Protein 4Q8R (pdb70)

Secondary structure (DSSP, 8-state):
-EEEEE-TTTHHHHHHHHHHHHHH-TT--EEEEE--HHHHHHHHHHTS-SEEEESSPPPHHHHHTTEEEEEEEEEEEEEEEETT-S--EE-HHHHHHHHTTS--BGGGGTS-SSB-EEEEEPTT-HHHHHHHHHHT--GGGS-TT-EEESSHHHHHHHHHT-TTEEEEEEGGG--TTEEEPEETTB---HHHHHTT-S--EEEEEEEEETTT--HHHHHHHHHHHSHHHHHHHHHTT-B--

Organism: Clostridium perfringens (strain ATCC 13124 / DSM 756 / JCM 1290 / NCIMB 6125 / NCTC 8237 / Type A) (NCBI:txid195103)

Solvent-accessible surface area: 10748 Å² total; per-residue (Å²): 92,0,37,3,4,0,1,15,2,0,0,34,0,1,84,30,0,10,125,22,6,86,106,112,100,84,142,15,50,30,102,47,86,66,66,2,1,34,45,0,0,98,29,2,40,116,43,95,6,20,0,0,0,0,1,7,87,20,106,58,135,18,86,159,36,41,1,99,59,27,76,0,0,77,0,0,0,0,0,0,1,41,88,127,12,66,10,118,66,2,64,34,99,55,0,72,24,0,0,40,27,143,23,81,37,2,122,90,22,71,10,86,112,13,90,18,38,10,0,1,4,32,126,29,4,2,2,27,55,10,0,19,136,65,9,28,7,133,53,160,76,22,18,146,116,16,86,97,8,99,8,0,41,83,0,33,63,67,0,73,67,51,127,38,0,0,0,1,2,0,7,15,34,40,67,124,49,5,25,36,2,79,2,71,46,28,96,24,45,45,128,28,10,125,85,162,44,3,110,0,24,5,22,0,9,0,0,20,40,101,140,60,25,64,156,28,0,99,35,0,3,65,16,0,76,40,126,68,0,15,51,22,0,43,164,43,89,5,12,90,119

B-factor: mean 34.16, std 12.5, range [16.78, 96.8]

Foldseek 3Di:
DAEEEAALQCVVLLVVLQVVVCVVPVPDHYHYYYQHQQVRLVCQLVVVGQKYKHFADDDPVSVVSQKDKDFLFKWFKFKWAAPPWPAFEEELQRVLCPQLVVDFACVVVVTDGGGAAAEAEDPRHNLRVLSCVQSPHDPVRGDPNHHYAYHQVRLVVVRLVDNRYIYMGIPLPDDPSIHGHHYVNHDRAQVCVVVCVRPRMHTIIIMHHPVRQDPVNVVSSVSCLDPVVQVSCVVSRTGGD

CATH classification: 3.40.190.10 (+1 more: 3.40.190.10)

InterPro domains:
  IPR011862 Phosphate binding protein [TIGR02136] (4-271)
  IPR024370 PBP domain [PF12849] (28-262)
  IPR050811 Phosphate-binding ABC transporter substrate-binding [PTHR30570] (6-273)

Nearest PDB structures (foldseek):
  4gd5-assembly1_A  TM=9.988E-01  e=4.137E-52  Clostridium perfringens ATCC 13124
  1twy-assembly11_F  TM=8.238E-01  e=5.929E-31  Vibrio cholerae O1 biovar El Tor str. N16961
  4ecf-assembly1_A  TM=9.099E-01  e=3.430E-25  Levilactobacillus brevis ATCC 367
  4exl-assembly3_C  TM=8.142E-01  e=5.346E-26  Streptococcus pneumoniae str. Canada MDR_19A
  4n13-assembly1_A  TM=6.588E-01  e=2.179E-26  Borreliella burgdorferi B31

Sequence (241 aa):
SVSISGSTSVGPVMEAEAEAFKTKKPDVSSIEINQIGSSAGIKNAMEGVSEIGMASRDLKGEEKQAGLKEEVEIAYDGIALLITHKNNPVKDLTLVVQIKDIYTGKKITNWKELGGNDAPIVVVSSREDDGSGTRDAFQEEIIVGFKKAEELTVNSQISDGSGNIKSSLLVQGNENAIGYISFSYVDDSVSAVKVDGVEATPENVLNKSYKVSRPFLAVYKEENLTESGKKSFIIDFILSEEEGQDIVAKEHLIKV

Structure (mmCIF, N/CA/C/O backbone):
data_4Q8R
#
_entry.id   4Q8R
#
_cell.length_a   70.780
_cell.length_b   105.730
_cell.length_c   146.450
_cell.angle_alpha   90.00
_cell.angle_beta   90.00
_cell.angle_gamma   90.00
#
_symmetry.space_group_name_H-M   'F 2 2 2'
#
loop_
_entity.id
_entity.type
_entity.pdbx_description
1 polymer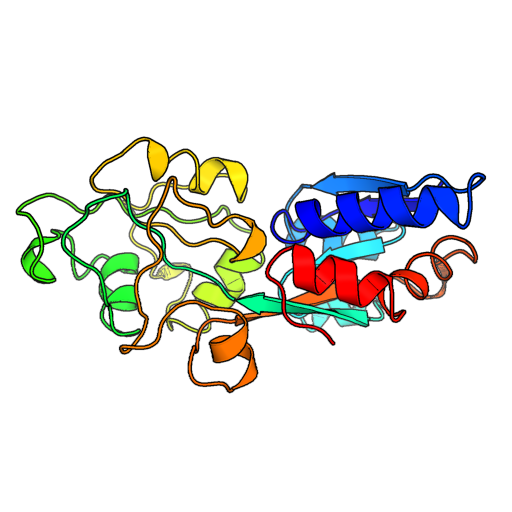 'Phosphate ABC transporter, phosphate-binding protein'
2 non-polymer 'PHOSPHATE ION'
3 non-polymer 'ZINC ION'
4 water water
#
loop_
_atom_site.group_PDB
_atom_site.id
_atom_site.type_symbol
_atom_site.label_atom_id
_atom_site.label_alt_id
_atom_site.label_comp_id
_atom_site.label_asym_id
_atom_site.label_entity_id
_atom_site.label_seq_id
_atom_site.pdbx_PDB_ins_code
_atom_site.Cartn_x
_atom_site.Cartn_y
_atom_site.Cartn_z
_atom_site.occupancy
_atom_site.B_iso_or_equiv
_atom_site.auth_seq_id
_atom_site.auth_comp_id
_atom_site.auth_asym_id
_atom_site.auth_atom_id
_atom_site.pdbx_PDB_model_num
ATOM 1 N N . SER A 1 5 ? 59.104 3.721 15.645 1.00 58.05 5 SER A N 1
ATOM 2 C CA . SER A 1 5 ? 60.205 2.943 15.123 1.00 42.49 5 SER A CA 1
ATOM 3 C C . SER A 1 5 ? 59.920 1.490 14.838 1.00 33.79 5 SER A C 1
ATOM 4 O O . SER A 1 5 ? 60.549 0.987 13.955 1.00 41.60 5 SER A O 1
ATOM 7 N N . VAL A 1 6 ? 58.965 0.809 15.504 1.00 28.58 6 VAL A N 1
ATOM 8 C CA . VAL A 1 6 ? 58.592 -0.536 15.123 1.00 30.20 6 VAL A CA 1
ATOM 9 C C . VAL A 1 6 ? 57.144 -0.538 14.593 1.00 30.66 6 VAL A C 1
ATOM 10 O O . VAL A 1 6 ? 56.222 -0.234 15.319 1.00 28.13 6 VAL A O 1
ATOM 14 N N . SER A 1 7 ? 56.979 -0.828 13.310 1.00 26.91 7 SER A N 1
ATOM 15 C CA . SER A 1 7 ? 55.676 -0.837 12.699 1.00 26.27 7 SER A CA 1
ATOM 16 C C . SER A 1 7 ? 55.031 -2.213 12.725 1.00 25.56 7 SER A C 1
ATOM 17 O O . SER A 1 7 ? 55.598 -3.212 12.287 1.00 28.25 7 SER A O 1
ATOM 20 N N . ILE A 1 8 ? 53.811 -2.268 13.259 1.00 24.68 8 ILE A N 1
ATOM 21 C CA . ILE A 1 8 ? 53.080 -3.500 13.371 1.00 23.54 8 ILE A CA 1
ATOM 22 C C . ILE A 1 8 ? 51.674 -3.310 12.817 1.00 23.07 8 ILE A C 1
ATOM 23 O O . ILE A 1 8 ? 51.031 -2.321 13.128 1.00 25.03 8 ILE A O 1
ATOM 28 N N . SER A 1 9 ? 51.212 -4.223 11.997 1.00 22.79 9 SER A N 1
ATOM 29 C CA . SER A 1 9 ? 49.832 -4.156 11.512 1.00 21.09 9 SER A CA 1
ATOM 30 C C . SER A 1 9 ? 49.219 -5.511 11.438 1.00 20.62 9 SER A C 1
ATOM 31 O O . SER A 1 9 ? 49.894 -6.541 11.329 1.00 20.98 9 SER A O 1
ATOM 34 N N . GLY A 1 10 ? 47.868 -5.529 11.487 1.00 19.40 10 GLY A N 1
ATOM 35 C CA . GLY A 1 10 ? 47.116 -6.714 11.243 1.00 20.12 10 GLY A CA 1
ATOM 36 C C . GLY A 1 10 ? 45.889 -6.877 12.119 1.00 20.42 10 GLY A C 1
ATOM 37 O O . GLY A 1 10 ? 45.117 -5.909 12.307 1.00 19.97 10 GLY A O 1
ATOM 38 N N . SER A 1 11 ? 45.746 -8.062 12.649 1.00 20.10 11 SER A N 1
ATOM 39 C CA . SER A 1 11 ? 44.563 -8.538 13.342 1.00 20.39 11 SER A CA 1
ATOM 40 C C . SER A 1 11 ? 43.912 -7.508 14.275 1.00 20.88 11 SER A C 1
ATOM 41 O O . SER A 1 11 ? 44.592 -6.970 15.184 1.00 20.87 11 SER A O 1
ATOM 44 N N . THR A 1 12 ? 42.596 -7.347 14.150 1.00 18.50 12 THR A N 1
ATOM 45 C CA . THR A 1 12 ? 41.835 -6.593 15.094 1.00 20.99 12 THR A CA 1
ATOM 46 C C . THR A 1 12 ? 41.703 -7.350 16.429 1.00 19.38 12 THR A C 1
ATOM 47 O O . THR A 1 12 ? 41.558 -6.707 17.480 1.00 20.85 12 THR A O 1
ATOM 51 N N . SER A 1 13 ? 41.719 -8.675 16.400 1.00 20.23 13 SER A N 1
ATOM 52 C CA . SER A 1 13 ? 41.581 -9.474 17.619 1.00 19.56 13 SER A CA 1
ATOM 53 C C . SER A 1 13 ? 42.810 -9.234 18.511 1.00 23.01 13 SER A C 1
ATOM 54 O O . SER A 1 13 ? 42.670 -9.164 19.735 1.00 24.23 13 SER A O 1
ATOM 57 N N . VAL A 1 14 ? 43.966 -9.086 17.869 1.00 22.16 14 VAL A N 1
ATOM 58 C CA . VAL A 1 14 ? 45.233 -8.888 18.605 1.00 24.49 14 VAL A CA 1
ATOM 59 C C . VAL A 1 14 ? 45.416 -7.472 19.047 1.00 24.49 14 VAL A C 1
ATOM 60 O O . VAL A 1 14 ? 46.225 -7.228 19.952 1.00 23.55 14 VAL A O 1
ATOM 64 N N . GLY A 1 15 ? 44.694 -6.508 18.487 1.00 28.76 15 GLY A N 1
ATOM 65 C CA . GLY A 1 15 ? 44.912 -5.096 18.768 1.00 30.31 15 GLY A CA 1
ATOM 66 C C . GLY A 1 15 ? 44.901 -4.716 20.271 1.00 29.27 15 GLY A C 1
ATOM 67 O O . GLY A 1 15 ? 45.839 -4.046 20.716 1.00 30.04 15 GLY A O 1
ATOM 68 N N . PRO A 1 16 ? 43.882 -5.175 21.061 1.00 28.87 16 PRO A N 1
ATOM 69 C CA . PRO A 1 16 ? 43.839 -4.730 22.454 1.00 29.93 16 PRO A CA 1
ATOM 70 C C . PRO A 1 16 ? 45.098 -5.200 23.195 1.00 27.18 16 PRO A C 1
ATOM 71 O O . PRO A 1 16 ? 45.742 -4.392 23.890 1.00 31.82 16 PRO A O 1
ATOM 75 N N . VAL A 1 17 ? 45.490 -6.454 23.014 1.00 27.67 17 VAL A N 1
ATOM 76 C CA . VAL A 1 17 ? 46.693 -6.940 23.736 1.00 27.80 17 VAL A CA 1
ATOM 77 C C . VAL A 1 17 ? 47.977 -6.328 23.246 1.00 27.34 17 VAL A C 1
ATOM 78 O O . VAL A 1 17 ? 48.876 -6.014 24.042 1.00 28.53 17 VAL A O 1
ATOM 82 N N . MET A 1 18 ? 48.112 -6.147 21.940 1.00 26.55 18 MET A N 1
ATOM 83 C CA . MET A 1 18 ? 49.273 -5.494 21.444 1.00 25.29 18 MET A CA 1
ATOM 84 C C . MET A 1 18 ? 49.438 -4.071 21.951 1.00 28.10 18 MET A C 1
ATOM 85 O O . MET A 1 18 ? 50.590 -3.625 22.293 1.00 27.88 18 MET A O 1
ATOM 90 N N . GLU A 1 19 ? 48.327 -3.316 22.068 1.00 28.95 19 GLU A N 1
ATOM 91 C CA . GLU A 1 19 ? 48.392 -1.954 22.623 1.00 30.69 19 GLU A CA 1
ATOM 92 C C . GLU A 1 19 ? 48.850 -2.023 24.121 1.00 28.08 19 GLU A C 1
ATOM 93 O O . GLU A 1 19 ? 49.698 -1.230 24.580 1.00 28.62 19 GLU A O 1
ATOM 99 N N . ALA A 1 20 ? 48.308 -2.974 24.861 1.00 27.94 20 ALA A N 1
ATOM 100 C CA . ALA A 1 20 ? 48.684 -3.127 26.286 1.00 31.66 20 ALA A CA 1
ATOM 101 C C . ALA A 1 20 ? 50.147 -3.493 26.408 1.00 29.58 20 ALA A C 1
ATOM 102 O O . ALA A 1 20 ? 50.887 -2.980 27.305 1.00 30.36 20 ALA A O 1
ATOM 104 N N . GLU A 1 21 ? 50.599 -4.379 25.548 1.00 30.69 21 GLU A N 1
ATOM 105 C CA . GLU A 1 21 ? 52.002 -4.758 25.492 1.00 28.72 21 GLU A CA 1
ATOM 106 C C . GLU A 1 21 ? 52.896 -3.581 25.207 1.00 28.95 21 GLU A C 1
ATOM 107 O O . GLU A 1 21 ? 53.953 -3.394 25.880 1.00 30.20 21 GLU A O 1
ATOM 113 N N . ALA A 1 22 ? 52.496 -2.753 24.243 1.00 29.33 22 ALA A N 1
ATOM 114 C CA . ALA A 1 22 ? 53.285 -1.618 23.873 1.00 28.31 22 ALA A CA 1
ATOM 115 C C . ALA A 1 22 ? 53.397 -0.642 25.011 1.00 30.55 22 ALA A C 1
ATOM 116 O O . ALA A 1 22 ? 54.460 -0.062 25.240 1.00 32.47 22 ALA A O 1
ATOM 118 N N . GLU A 1 23 ? 52.328 -0.412 25.737 1.00 30.40 23 GLU A N 1
ATOM 119 C CA . GLU A 1 23 ? 52.406 0.626 26.756 1.00 31.11 23 GLU A CA 1
ATOM 120 C C . GLU A 1 23 ? 53.305 0.140 27.867 1.00 31.60 23 GLU A C 1
ATOM 121 O O . GLU A 1 23 ? 54.036 0.931 28.496 1.00 34.53 23 GLU A O 1
ATOM 127 N N . ALA A 1 24 ? 53.240 -1.137 28.161 1.00 32.51 24 ALA A N 1
ATOM 128 C CA . ALA A 1 24 ? 54.069 -1.669 29.266 1.00 35.83 24 ALA A CA 1
ATOM 129 C C . ALA A 1 24 ? 55.545 -1.664 28.839 1.00 38.03 24 ALA A C 1
ATOM 130 O O . ALA A 1 24 ? 56.441 -1.369 29.650 1.00 39.75 24 ALA A O 1
ATOM 132 N N . PHE A 1 25 ? 55.809 -2.051 27.594 1.00 35.63 25 PHE A N 1
ATOM 133 C CA . PHE A 1 25 ? 57.146 -2.041 27.048 1.00 34.33 25 PHE A CA 1
ATOM 134 C C . PHE A 1 25 ? 57.788 -0.641 27.045 1.00 34.50 25 PHE A C 1
ATOM 135 O O . PHE A 1 25 ? 59.065 -0.526 27.168 1.00 37.16 25 PHE A O 1
ATOM 143 N N . LYS A 1 26 ? 56.966 0.411 26.929 1.00 35.49 26 LYS A N 1
ATOM 144 C CA . LYS A 1 26 ? 57.445 1.790 26.928 1.00 34.57 26 LYS A CA 1
ATOM 145 C C . LYS A 1 26 ? 58.182 2.082 28.223 1.00 36.99 26 LYS A C 1
ATOM 146 O O . LYS A 1 26 ? 59.128 2.884 28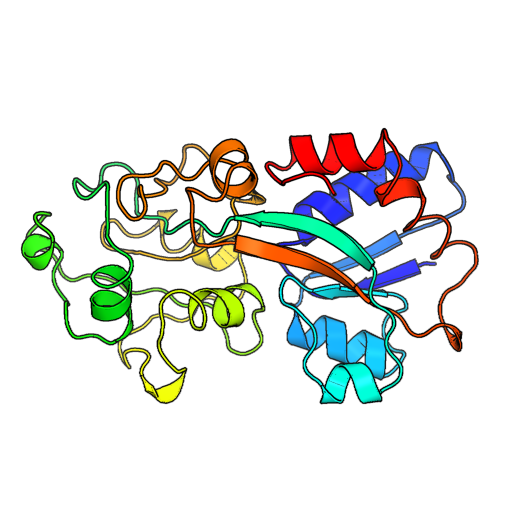.234 1.00 41.26 26 LYS A O 1
ATOM 152 N N . THR A 1 27 ? 57.776 1.456 29.303 1.00 42.97 27 THR A N 1
ATOM 153 C CA . THR A 1 27 ? 58.483 1.666 30.545 1.00 49.60 27 THR A CA 1
ATOM 154 C C . THR A 1 27 ? 59.855 0.929 30.584 1.00 44.67 27 THR A C 1
ATOM 155 O O . THR A 1 27 ? 60.775 1.374 31.301 1.00 50.99 27 THR A O 1
ATOM 159 N N . LYS A 1 28 ? 59.961 -0.177 29.838 1.00 51.36 28 LYS A N 1
ATOM 160 C CA . LYS A 1 28 ? 61.204 -0.945 29.746 1.00 51.76 28 LYS A CA 1
ATOM 161 C C . LYS A 1 28 ? 62.201 -0.303 28.786 1.00 54.07 28 LYS A C 1
ATOM 162 O O . LYS A 1 28 ? 63.385 -0.184 29.138 1.00 50.07 28 LYS A O 1
ATOM 168 N N . LYS A 1 29 ? 61.704 0.137 27.624 1.00 48.77 29 LYS A N 1
ATOM 169 C CA . LYS A 1 29 ? 62.496 0.716 26.552 1.00 44.21 29 LYS A CA 1
ATOM 170 C C . LYS A 1 29 ? 61.880 2.021 26.086 1.00 47.63 29 LYS A C 1
ATOM 171 O O . LYS A 1 29 ? 61.265 2.080 24.995 1.00 44.61 29 LYS A O 1
ATOM 177 N N . PRO A 1 30 ? 62.091 3.101 26.847 1.00 42.66 30 PRO A N 1
ATOM 178 C CA . PRO A 1 30 ? 61.457 4.367 26.534 1.00 46.35 30 PRO A CA 1
ATOM 179 C C . PRO A 1 30 ? 61.858 4.906 25.173 1.00 47.98 30 PRO A C 1
ATOM 180 O O . PRO A 1 30 ? 61.123 5.700 24.620 1.00 48.53 30 PRO A O 1
ATOM 184 N N . ASP A 1 31 ? 63.027 4.525 24.646 1.00 47.92 31 ASP A N 1
ATOM 185 C CA . ASP A 1 31 ? 63.437 5.060 23.360 1.00 43.48 31 ASP A CA 1
ATOM 186 C C . ASP A 1 31 ? 62.903 4.268 22.208 1.00 43.59 31 ASP A C 1
ATOM 187 O O . ASP A 1 31 ? 63.204 4.614 21.090 1.00 51.78 31 ASP A O 1
ATOM 192 N N . VAL A 1 32 ? 62.094 3.244 22.441 1.00 40.60 32 VAL A N 1
ATOM 193 C CA . VAL A 1 32 ? 61.420 2.588 21.336 1.00 40.97 32 VAL A CA 1
ATOM 194 C C . VAL A 1 32 ? 59.949 3.068 21.239 1.00 39.62 32 VAL A C 1
ATOM 195 O O . VAL A 1 32 ? 59.289 3.365 22.231 1.00 39.43 32 VAL A O 1
ATOM 199 N N . SER A 1 33 ? 59.478 3.197 20.004 1.00 33.61 33 SER A N 1
ATOM 200 C CA A SER A 1 33 ? 58.075 3.451 19.765 0.56 35.47 33 SER A CA 1
ATOM 201 C CA B SER A 1 33 ? 58.064 3.489 19.710 0.44 35.56 33 SER A CA 1
ATOM 202 C C . SER A 1 33 ? 57.498 2.335 18.900 1.00 34.67 33 SER A C 1
ATOM 203 O O . SER A 1 33 ? 58.117 1.881 17.872 1.00 38.99 33 SER A O 1
ATOM 208 N N . ILE A 1 34 ? 56.332 1.883 19.327 1.00 27.64 34 ILE A N 1
ATOM 209 C CA . ILE A 1 34 ? 55.635 0.813 18.663 1.00 27.20 34 ILE A CA 1
ATOM 210 C C . ILE A 1 34 ? 54.409 1.420 17.998 1.00 28.29 34 ILE A C 1
ATOM 211 O O . ILE A 1 34 ? 53.601 2.068 18.660 1.00 28.95 34 ILE A O 1
ATOM 216 N N . GLU A 1 35 ? 54.270 1.173 16.705 1.00 26.63 35 GLU A N 1
ATOM 217 C CA . GLU A 1 35 ? 53.146 1.743 15.879 1.00 24.60 35 GLU A CA 1
ATOM 218 C C . GLU A 1 35 ? 52.230 0.565 15.498 1.00 22.40 35 GLU A C 1
ATOM 219 O O . GLU A 1 35 ? 52.673 -0.354 14.847 1.00 27.87 35 GLU A O 1
ATOM 225 N N . ILE A 1 36 ? 50.951 0.593 15.896 1.00 22.67 36 ILE A N 1
ATOM 226 C CA . ILE A 1 36 ? 50.045 -0.496 15.710 1.00 21.15 36 ILE A CA 1
ATOM 227 C C . ILE A 1 36 ? 48.870 -0.039 14.850 1.00 22.84 36 ILE A C 1
ATOM 228 O O . ILE A 1 36 ? 48.175 0.914 15.229 1.00 24.08 36 ILE A O 1
ATOM 233 N N . ASN A 1 37 ? 48.645 -0.701 13.707 1.00 20.99 37 ASN A N 1
ATOM 234 C CA . ASN A 1 37 ? 47.506 -0.416 12.826 1.00 18.79 37 ASN A CA 1
ATOM 235 C C . ASN A 1 37 ? 46.651 -1.661 12.664 1.00 21.07 37 ASN A C 1
ATOM 236 O O . ASN A 1 37 ? 47.126 -2.710 12.238 1.00 22.26 37 ASN A O 1
ATOM 241 N N . GLN A 1 38 ? 45.403 -1.594 13.089 1.00 19.35 38 GLN A N 1
ATOM 242 C CA . GLN A 1 38 ? 44.523 -2.704 13.132 1.00 19.01 38 GLN A CA 1
ATOM 243 C C . GLN A 1 38 ? 43.698 -2.732 11.834 1.00 21.53 38 GLN A C 1
ATOM 244 O O . GLN A 1 38 ? 42.822 -1.888 11.617 1.00 23.89 38 GLN A O 1
ATOM 250 N N . ILE A 1 39 ? 44.019 -3.692 10.997 1.00 22.05 39 ILE A N 1
ATOM 251 C CA . ILE A 1 39 ? 43.491 -3.775 9.630 1.00 20.79 39 ILE A CA 1
ATOM 252 C C . ILE A 1 39 ? 43.020 -5.174 9.257 1.00 21.24 39 ILE A C 1
ATOM 253 O O . ILE A 1 39 ? 42.644 -5.424 8.102 1.00 21.78 39 ILE A O 1
ATOM 258 N N . GLY A 1 40 ? 43.042 -6.124 10.186 1.00 19.58 40 GLY A N 1
ATOM 259 C CA . GLY A 1 40 ? 42.745 -7.489 9.996 1.00 22.57 40 GLY A CA 1
ATOM 260 C C . GLY A 1 40 ? 43.927 -8.358 9.608 1.00 19.07 40 GLY A C 1
ATOM 261 O O . GLY A 1 40 ? 44.942 -7.841 9.097 1.00 20.72 40 GLY A O 1
ATOM 262 N N . SER A 1 41 ? 43.846 -9.638 9.886 1.00 19.65 41 SER A N 1
ATOM 263 C CA . SER A 1 41 ? 44.955 -10.545 9.760 1.00 19.81 41 SER A CA 1
ATOM 264 C C . SER A 1 41 ? 45.566 -10.591 8.364 1.00 21.44 41 SER A C 1
ATOM 265 O O . SER A 1 41 ? 46.823 -10.513 8.232 1.00 21.33 41 SER A O 1
ATOM 268 N N . SER A 1 42 ? 44.735 -10.811 7.333 1.00 20.12 42 SER A N 1
ATOM 269 C CA . SER A 1 42 ? 45.321 -10.999 6.030 1.00 21.47 42 SER A CA 1
ATOM 270 C C . SER A 1 42 ? 46.091 -9.808 5.567 1.00 22.67 42 SER A C 1
ATOM 271 O O . SER A 1 42 ? 47.182 -9.963 4.975 1.00 24.23 42 SER A O 1
ATOM 274 N N . ALA A 1 43 ? 45.607 -8.607 5.851 1.00 21.86 43 ALA A N 1
ATOM 275 C CA . ALA A 1 43 ? 46.309 -7.422 5.407 1.00 23.39 43 ALA A CA 1
ATOM 276 C C . ALA A 1 43 ? 47.614 -7.219 6.204 1.00 23.27 43 ALA A C 1
ATOM 277 O O . ALA A 1 43 ? 48.611 -6.738 5.682 1.00 22.82 43 ALA A O 1
ATOM 279 N N . GLY A 1 44 ? 47.590 -7.540 7.485 1.00 23.65 44 GLY A N 1
ATOM 280 C CA . GLY A 1 44 ? 48.830 -7.391 8.237 1.00 22.38 44 GLY A CA 1
ATOM 281 C C . GLY A 1 44 ? 49.900 -8.407 7.789 1.00 21.73 44 GLY A C 1
ATOM 282 O O . GLY A 1 44 ? 51.064 -8.072 7.692 1.00 23.72 44 GLY A O 1
ATOM 283 N N . ILE A 1 45 ? 49.494 -9.624 7.496 1.00 21.71 45 ILE A N 1
ATOM 284 C CA . ILE A 1 45 ? 50.381 -10.660 6.977 1.00 23.12 45 ILE A CA 1
ATOM 285 C C . ILE A 1 45 ? 50.973 -10.208 5.664 1.00 24.77 45 ILE A C 1
ATOM 286 O O . ILE A 1 45 ? 52.216 -10.333 5.441 1.00 26.95 45 ILE A O 1
ATOM 291 N N . LYS A 1 46 ? 50.129 -9.695 4.783 1.00 23.74 46 LYS A N 1
ATOM 292 C CA . LYS A 1 46 ? 50.634 -9.168 3.516 1.00 24.96 46 LYS A CA 1
ATOM 293 C C . LYS A 1 46 ? 51.582 -7.983 3.680 1.00 25.52 46 LYS A C 1
ATOM 294 O O . LYS A 1 46 ? 52.623 -7.879 2.946 1.00 28.32 46 LYS A O 1
ATOM 300 N N . ASN A 1 47 ? 51.297 -7.104 4.649 1.00 24.04 47 ASN A N 1
ATOM 301 C CA . ASN A 1 47 ? 52.224 -6.018 4.939 1.00 26.86 47 ASN A CA 1
ATOM 302 C C . ASN A 1 47 ? 53.596 -6.534 5.434 1.00 26.52 47 ASN A C 1
ATOM 303 O O . ASN A 1 47 ? 54.669 -6.001 5.054 1.00 26.04 47 ASN A O 1
ATOM 308 N N . ALA A 1 48 ? 53.589 -7.593 6.225 1.00 25.82 48 ALA A N 1
ATOM 309 C CA . ALA A 1 48 ? 54.849 -8.223 6.625 1.00 27.10 48 ALA A CA 1
ATOM 310 C C . ALA A 1 48 ? 55.572 -8.897 5.444 1.00 31.65 48 ALA A C 1
ATOM 311 O O . ALA A 1 48 ? 56.785 -8.760 5.335 1.00 31.49 48 ALA A O 1
ATOM 313 N N . MET A 1 49 ? 54.847 -9.568 4.551 1.00 26.32 49 MET A N 1
ATOM 314 C CA . MET A 1 49 ? 55.440 -10.196 3.378 1.00 29.74 49 MET A CA 1
ATOM 315 C C . MET A 1 49 ? 56.071 -9.123 2.491 1.00 31.81 49 MET A C 1
ATOM 316 O O . MET A 1 49 ? 57.095 -9.345 1.853 1.00 38.33 49 MET A O 1
ATOM 321 N N . GLU A 1 50 ? 55.471 -7.943 2.415 1.00 32.63 50 GLU A N 1
ATOM 322 C CA . GLU A 1 50 ? 55.921 -6.913 1.490 1.00 34.43 50 GLU A CA 1
ATOM 323 C C . GLU A 1 50 ? 56.872 -5.943 2.104 1.00 33.49 50 GLU A C 1
ATOM 324 O O . GLU A 1 50 ? 57.416 -5.109 1.392 1.00 38.60 50 GLU A O 1
ATOM 330 N N . GLY A 1 51 ? 57.163 -6.047 3.397 1.00 33.01 51 GLY A N 1
ATOM 331 C CA . GLY A 1 51 ? 58.092 -5.106 4.013 1.00 33.21 51 GLY A CA 1
ATOM 332 C C . GLY A 1 51 ? 57.470 -3.778 4.397 1.00 32.35 51 GLY A C 1
ATOM 333 O O . GLY A 1 51 ? 58.177 -2.832 4.793 1.00 36.58 51 GLY A O 1
ATOM 334 N N . VAL A 1 52 ? 56.135 -3.711 4.357 1.00 33.58 52 VAL A N 1
ATOM 335 C CA . VAL A 1 52 ? 55.422 -2.499 4.740 1.00 31.03 52 VAL A CA 1
ATOM 336 C C . VAL A 1 52 ? 55.349 -2.393 6.250 1.00 28.25 52 VAL A C 1
ATOM 337 O O . VAL A 1 52 ? 55.430 -1.303 6.794 1.00 32.16 52 VAL A O 1
ATOM 341 N N . SER A 1 53 ? 55.184 -3.529 6.898 1.00 29.33 53 SER A N 1
ATOM 342 C CA . SER A 1 53 ? 55.285 -3.589 8.363 1.00 27.60 53 SER A CA 1
ATOM 343 C C . SER A 1 53 ? 56.441 -4.476 8.781 1.00 28.14 53 SER A C 1
ATOM 344 O O . SER A 1 53 ? 56.718 -5.493 8.143 1.00 29.75 53 SER A O 1
ATOM 347 N N . GLU A 1 54 ? 57.079 -4.099 9.888 1.00 28.62 54 GLU A N 1
ATOM 348 C CA . GLU A 1 54 ? 58.129 -4.915 10.487 1.00 28.40 54 GLU A CA 1
ATOM 349 C C . GLU A 1 54 ? 57.590 -6.189 11.091 1.00 28.67 54 GLU A C 1
ATOM 350 O O . GLU A 1 54 ? 58.235 -7.251 11.037 1.00 28.78 54 GLU A O 1
ATOM 356 N N . ILE A 1 55 ? 56.426 -6.076 11.730 1.00 26.47 55 ILE A N 1
ATOM 357 C CA . ILE A 1 55 ? 55.743 -7.220 12.277 1.00 23.77 55 ILE A CA 1
ATOM 358 C C . ILE A 1 55 ? 54.283 -7.244 11.828 1.00 22.53 55 ILE A C 1
ATOM 359 O O . ILE A 1 55 ? 53.647 -6.214 11.890 1.00 25.02 55 ILE A O 1
ATOM 364 N N . GLY A 1 56 ? 53.801 -8.386 11.352 1.00 23.75 56 GLY A N 1
ATOM 365 C CA . GLY A 1 56 ? 52.360 -8.613 11.130 1.00 23.54 56 GLY A CA 1
ATOM 366 C C . GLY A 1 56 ? 51.760 -9.330 12.338 1.00 24.35 56 GLY A C 1
ATOM 367 O O . GLY A 1 56 ? 52.375 -10.209 12.924 1.00 27.37 56 GLY A O 1
ATOM 368 N N . MET A 1 57 ? 50.557 -8.933 12.720 1.00 22.67 57 MET A N 1
ATOM 369 C CA . MET A 1 57 ? 49.816 -9.649 13.690 1.00 23.15 57 MET A CA 1
ATOM 370 C C . MET A 1 57 ? 48.686 -10.402 13.051 1.00 21.83 57 MET A C 1
ATOM 371 O O . MET A 1 57 ? 47.896 -9.808 12.260 1.00 22.85 57 MET A O 1
ATOM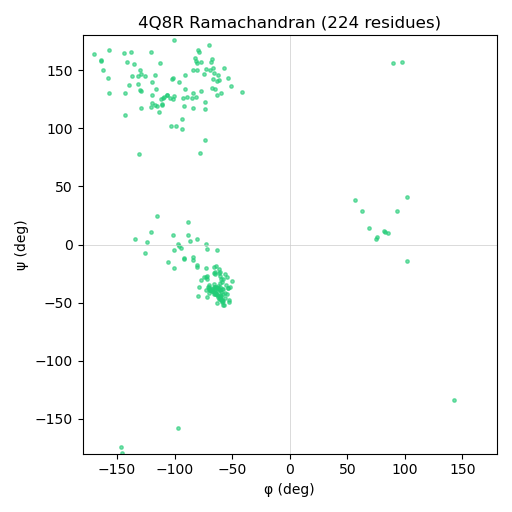 376 N N . ALA A 1 58 ? 48.615 -11.689 13.367 1.00 23.68 58 ALA A N 1
ATOM 377 C CA . ALA A 1 58 ? 47.575 -12.573 12.804 1.00 23.56 58 ALA A CA 1
ATOM 378 C C . ALA A 1 58 ? 46.860 -13.355 13.898 1.00 24.57 58 ALA A C 1
ATOM 379 O O . ALA A 1 58 ? 47.484 -13.769 14.939 1.00 24.50 58 ALA A O 1
ATOM 381 N N . SER A 1 59 ? 45.592 -13.607 13.665 1.00 22.87 59 SER A N 1
ATOM 382 C CA . SER A 1 59 ? 44.757 -14.398 14.589 1.00 24.54 59 SER A CA 1
ATOM 383 C C . SER A 1 59 ? 44.315 -15.700 13.918 1.00 25.82 59 SER A C 1
ATOM 384 O O . SER A 1 59 ? 43.285 -16.334 14.264 1.00 25.82 59 SER A O 1
ATOM 387 N N . ARG A 1 60 ? 45.100 -16.130 12.929 1.00 28.52 60 ARG A N 1
ATOM 388 C CA . ARG A 1 60 ? 44.965 -17.453 12.306 1.00 30.48 60 ARG A CA 1
ATOM 389 C C . ARG A 1 60 ? 46.373 -17.929 11.974 1.00 31.79 60 ARG A C 1
ATOM 390 O O . ARG A 1 60 ? 47.315 -17.109 11.981 1.00 29.28 60 ARG A O 1
ATOM 398 N N . ASP A 1 61 ? 46.528 -19.203 11.685 1.00 33.75 61 ASP A N 1
ATOM 399 C CA . ASP A 1 61 ? 47.811 -19.651 11.213 1.00 33.13 61 ASP A CA 1
ATOM 400 C C . ASP A 1 61 ? 48.091 -19.062 9.812 1.00 34.53 61 ASP A C 1
ATOM 401 O O . ASP A 1 61 ? 47.173 -18.683 9.090 1.00 36.28 61 ASP A O 1
ATOM 406 N N . LEU A 1 62 ? 49.350 -19.032 9.425 1.00 38.21 62 LEU A N 1
ATOM 407 C CA . LEU A 1 62 ? 49.721 -18.613 8.060 1.00 36.22 62 LEU A CA 1
ATOM 408 C C . LEU A 1 62 ? 49.284 -19.646 7.062 1.00 39.38 62 LEU A C 1
ATOM 409 O O . LEU A 1 62 ? 49.230 -20.846 7.370 1.00 41.96 62 LEU A O 1
ATOM 414 N N . LYS A 1 63 ? 48.994 -19.182 5.862 1.00 42.98 63 LYS A N 1
ATOM 415 C CA . LYS A 1 63 ? 48.824 -20.086 4.724 1.00 43.69 63 LYS A 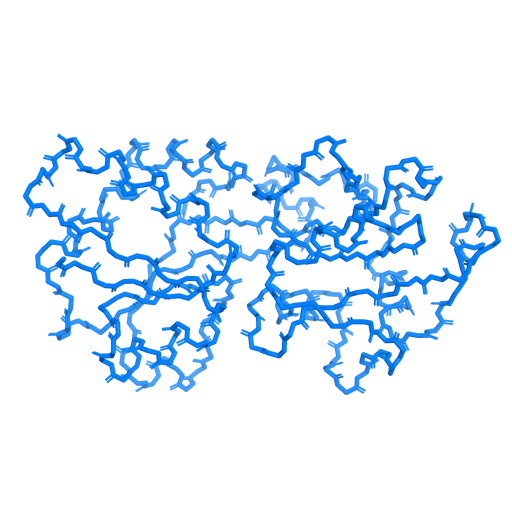CA 1
ATOM 416 C C . LYS A 1 63 ? 50.208 -20.459 4.205 1.00 44.57 63 LYS A C 1
ATOM 417 O O . LYS A 1 63 ? 51.178 -19.725 4.398 1.00 39.67 63 LYS A O 1
ATOM 423 N N . GLY A 1 64 ? 50.296 -21.600 3.540 1.00 50.17 64 GLY A N 1
ATOM 424 C CA . GLY A 1 64 ? 51.574 -22.097 3.019 1.00 49.71 64 GLY A CA 1
ATOM 425 C C . GLY A 1 64 ? 52.265 -21.047 2.147 1.00 51.93 64 GLY A C 1
ATOM 426 O O . GLY A 1 64 ? 53.484 -20.868 2.168 1.00 42.14 64 GLY A O 1
ATOM 427 N N . GLU A 1 65 ? 51.498 -20.307 1.382 1.00 38.71 65 GLU A N 1
ATOM 428 C CA . GLU A 1 65 ? 52.132 -19.262 0.556 1.00 46.45 65 GLU A CA 1
ATOM 429 C C . GLU A 1 65 ? 52.672 -18.014 1.241 1.00 43.61 65 GLU A C 1
ATOM 430 O O . GLU A 1 65 ? 53.561 -17.295 0.709 1.00 43.38 65 GLU A O 1
ATOM 436 N N . GLU A 1 66 ? 52.068 -17.703 2.364 1.00 38.72 66 GLU A N 1
ATOM 437 C CA . GLU A 1 66 ? 52.483 -16.595 3.196 1.00 36.52 66 GLU A CA 1
ATOM 438 C C . GLU A 1 66 ? 53.780 -17.022 3.849 1.00 35.35 66 GLU A C 1
ATOM 439 O O . GLU A 1 66 ? 54.703 -16.242 3.995 1.00 36.97 66 GLU A O 1
ATOM 445 N N . LYS A 1 67 ? 53.835 -18.292 4.229 1.00 38.97 67 LYS A N 1
ATOM 446 C CA . LYS A 1 67 ? 55.026 -18.871 4.790 1.00 44.18 67 LYS A CA 1
ATOM 447 C C . LYS A 1 67 ? 56.196 -18.824 3.829 1.00 44.02 67 LYS A C 1
ATOM 448 O O . LYS A 1 67 ? 57.315 -18.485 4.265 1.00 44.99 67 LYS A O 1
ATOM 454 N N . GLN A 1 68 ? 55.915 -19.152 2.559 1.00 43.99 68 GLN A N 1
ATOM 455 C CA . GLN A 1 68 ? 56.840 -19.151 1.433 1.00 51.82 68 GLN A CA 1
ATOM 456 C C . GLN A 1 68 ? 57.448 -17.793 1.143 1.00 42.03 68 GLN A C 1
ATOM 457 O O . GLN A 1 68 ? 58.503 -17.705 0.558 1.00 51.12 68 GLN A O 1
ATOM 463 N N . ALA A 1 69 ? 56.800 -16.723 1.540 1.00 40.88 69 ALA A N 1
ATOM 464 C CA . ALA A 1 69 ? 57.393 -15.411 1.392 1.00 38.03 69 ALA A CA 1
ATOM 465 C C . ALA A 1 69 ? 58.523 -15.187 2.375 1.00 39.88 69 ALA A C 1
ATOM 466 O O . ALA A 1 69 ? 59.079 -14.092 2.396 1.00 46.25 69 ALA A O 1
ATOM 468 N N . GLY A 1 70 ? 58.831 -16.189 3.208 1.00 42.94 70 GLY A N 1
ATOM 469 C CA . GLY A 1 70 ? 59.948 -16.118 4.177 1.00 41.73 70 GLY A CA 1
ATOM 470 C C . GLY A 1 70 ? 59.535 -15.635 5.565 1.00 43.55 70 GLY A C 1
ATOM 471 O O . GLY A 1 70 ? 60.325 -14.997 6.274 1.00 40.90 70 GLY A O 1
ATOM 472 N N . LEU A 1 71 ? 58.288 -15.885 5.956 1.00 41.37 71 LEU A N 1
ATOM 473 C CA . LEU A 1 71 ? 57.831 -15.381 7.259 1.00 36.28 71 LEU A CA 1
ATOM 474 C C . LEU A 1 71 ? 58.086 -16.354 8.380 1.00 36.13 71 LEU A C 1
ATOM 475 O O . LEU A 1 71 ? 57.773 -17.516 8.260 1.00 41.35 71 LEU A O 1
ATOM 480 N N . LYS A 1 72 ? 58.748 -15.874 9.442 1.00 36.31 72 LYS A N 1
ATOM 481 C CA . LYS A 1 72 ? 58.863 -16.600 10.694 1.00 38.17 72 LY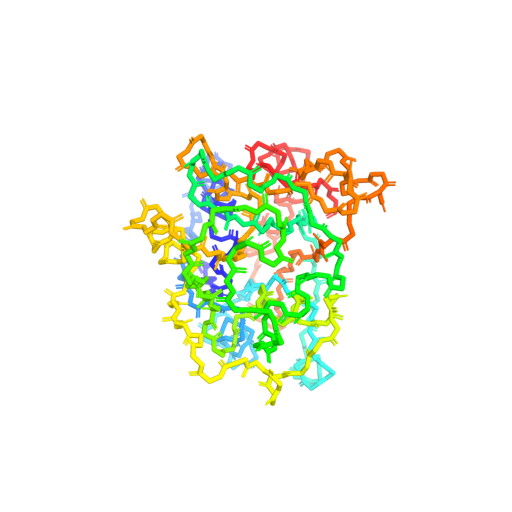S A CA 1
ATOM 482 C C . LYS A 1 72 ? 57.599 -16.318 11.498 1.00 31.67 72 LYS A C 1
ATOM 483 O O . LYS A 1 72 ? 57.004 -15.259 11.374 1.00 33.44 72 LYS A O 1
ATOM 489 N N . GLU A 1 73 ? 57.207 -17.279 12.323 1.00 37.81 73 GLU A N 1
ATOM 490 C CA A GLU A 1 73 ? 56.081 -17.075 13.201 0.59 35.38 73 GLU A CA 1
ATOM 491 C CA B GLU A 1 73 ? 56.027 -17.184 13.177 0.41 37.30 73 GLU A CA 1
ATOM 492 C C . GLU A 1 73 ? 56.419 -17.249 14.637 1.00 35.65 73 GLU A C 1
ATOM 493 O O . GLU A 1 73 ? 57.222 -18.122 15.034 1.00 40.51 73 GLU A O 1
ATOM 504 N N . VAL A 1 74 ? 55.820 -16.405 15.448 1.00 33.14 74 VAL A N 1
ATOM 505 C CA . VAL A 1 74 ? 55.977 -16.521 16.912 1.00 32.97 74 VAL A CA 1
ATOM 506 C C . VAL A 1 74 ? 54.555 -16.510 17.503 1.00 33.86 74 VAL A C 1
ATOM 507 O O . VAL A 1 74 ? 53.842 -15.499 17.399 1.00 32.98 74 VAL A O 1
ATOM 511 N N . GLU A 1 75 ? 54.187 -17.603 18.158 1.00 33.83 75 GLU A N 1
ATOM 512 C CA . GLU A 1 75 ? 52.946 -17.650 18.857 1.00 33.60 75 GLU A CA 1
ATOM 513 C C . GLU A 1 75 ? 53.088 -16.785 20.137 1.00 36.32 75 GLU A C 1
ATOM 514 O O . GLU A 1 75 ? 53.962 -17.060 20.995 1.00 35.56 75 GLU A O 1
ATOM 520 N N . ILE A 1 76 ? 52.228 -15.781 20.302 1.00 30.62 76 ILE A N 1
ATOM 521 C CA . ILE A 1 76 ? 52.238 -14.921 21.508 1.00 31.18 76 ILE A CA 1
ATOM 522 C C . ILE A 1 76 ? 51.111 -15.129 22.535 1.00 31.01 76 ILE A C 1
ATOM 523 O O . ILE A 1 76 ? 51.230 -14.705 23.688 1.00 32.11 76 ILE A O 1
ATOM 528 N N . ALA A 1 77 ? 50.068 -15.824 22.108 1.00 29.26 77 ALA A N 1
ATOM 529 C CA . ALA A 1 77 ? 48.862 -16.132 22.909 1.00 30.79 77 ALA A CA 1
ATOM 530 C C . ALA A 1 77 ? 48.027 -17.154 22.150 1.00 29.00 77 ALA A C 1
ATOM 531 O O . ALA A 1 77 ? 48.233 -17.363 20.936 1.00 30.96 77 ALA A O 1
ATOM 533 N N . TYR A 1 78 ? 47.098 -17.785 22.867 1.00 32.72 78 TYR A N 1
ATOM 534 C CA . TYR A 1 78 ? 45.974 -18.476 22.215 1.00 31.77 78 TYR A CA 1
ATOM 535 C C . TYR A 1 78 ? 44.732 -17.692 22.594 1.00 27.16 78 TYR A C 1
ATOM 536 O O . TYR A 1 78 ? 44.724 -16.958 23.593 1.00 30.29 78 TYR A O 1
ATOM 545 N N . ASP A 1 79 ? 43.699 -17.799 21.770 1.00 27.44 79 ASP A N 1
ATOM 546 C CA . ASP A 1 79 ? 42.521 -16.977 21.877 1.00 26.93 79 ASP A CA 1
ATOM 547 C C . ASP A 1 79 ? 41.259 -17.788 21.528 1.00 27.92 79 ASP A C 1
ATOM 548 O O . ASP A 1 79 ? 41.186 -18.434 20.462 1.00 28.76 79 ASP A O 1
ATOM 553 N N . GLY A 1 80 ? 40.259 -17.715 22.391 1.00 26.87 80 GLY A N 1
ATOM 554 C CA . GLY A 1 80 ? 38.969 -18.257 22.110 1.00 25.37 80 GLY A CA 1
ATOM 555 C C . GLY A 1 80 ? 38.161 -17.324 21.243 1.00 23.87 80 GLY A C 1
ATOM 556 O O . GLY A 1 80 ? 38.336 -16.095 21.263 1.00 26.25 80 GLY A O 1
ATOM 557 N N . ILE A 1 81 ? 37.285 -17.921 20.448 1.00 24.41 81 ILE A N 1
ATOM 558 C CA . ILE A 1 81 ? 36.332 -17.134 19.665 1.00 24.90 81 ILE A CA 1
ATOM 559 C C . ILE A 1 81 ? 34.940 -17.425 20.308 1.00 21.15 81 ILE A C 1
ATOM 560 O O . ILE A 1 81 ? 34.471 -18.582 20.353 1.00 24.67 81 ILE A O 1
ATOM 565 N N . ALA A 1 82 ? 34.319 -16.362 20.759 1.00 24.83 82 ALA A N 1
ATOM 566 C CA . ALA A 1 82 ? 32.972 -16.396 21.308 1.00 23.72 82 ALA A CA 1
ATOM 567 C C . ALA A 1 82 ? 31.953 -16.153 20.195 1.00 23.69 82 ALA A C 1
ATOM 568 O O . ALA A 1 82 ? 32.190 -15.425 19.275 1.00 24.21 82 ALA A O 1
ATOM 570 N N . LEU A 1 83 ? 30.816 -16.816 20.356 1.00 22.68 83 LEU A N 1
ATOM 571 C CA A LEU A 1 83 ? 29.609 -16.557 19.558 0.51 22.97 83 LEU A CA 1
ATOM 572 C CA B LEU A 1 83 ? 29.677 -16.534 19.535 0.49 22.25 83 LEU A CA 1
ATOM 573 C C . LEU A 1 83 ? 28.792 -15.667 20.439 1.00 23.65 83 LEU A C 1
ATOM 574 O O . LEU A 1 83 ? 28.297 -16.148 21.524 1.00 27.34 83 LEU A O 1
ATOM 583 N N . ILE A 1 84 ? 28.661 -14.419 20.054 1.00 21.62 84 ILE A N 1
ATOM 584 C CA . ILE A 1 84 ? 27.965 -13.445 20.889 1.00 21.74 84 ILE A CA 1
ATOM 585 C C . ILE A 1 84 ? 26.569 -13.158 20.392 1.00 23.97 84 ILE A C 1
ATOM 586 O O . ILE A 1 84 ? 26.332 -13.052 19.164 1.00 23.38 84 ILE A O 1
ATOM 591 N N . THR A 1 85 ? 25.658 -12.983 21.350 1.00 26.25 85 THR A N 1
ATOM 592 C CA . THR A 1 85 ? 24.319 -12.563 21.087 1.00 24.75 85 THR A CA 1
ATOM 593 C C . THR A 1 85 ? 24.092 -11.262 21.829 1.00 26.97 85 THR A C 1
ATOM 594 O O . THR A 1 85 ? 24.886 -10.824 22.684 1.00 27.35 85 THR A O 1
ATOM 598 N N . HIS A 1 86 ? 23.014 -10.588 21.473 1.00 25.85 86 HIS A N 1
ATOM 599 C CA . HIS A 1 86 ? 22.511 -9.508 22.309 1.00 28.43 86 HIS A CA 1
ATOM 600 C C . HIS A 1 86 ? 22.226 -10.039 23.742 1.00 28.76 86 HIS A C 1
ATOM 601 O O . HIS A 1 86 ? 21.875 -11.191 23.950 1.00 27.28 86 HIS A O 1
ATOM 608 N N . LYS A 1 87 ? 22.337 -9.135 24.692 1.00 31.86 87 LYS A N 1
ATOM 609 C CA . LYS A 1 87 ? 22.146 -9.436 26.072 1.00 33.70 87 LYS A CA 1
ATOM 610 C C . LYS A 1 87 ? 20.685 -9.929 26.224 1.00 36.19 87 LYS A C 1
ATOM 611 O O . LYS A 1 87 ? 19.782 -9.447 25.545 1.00 41.12 87 LYS A O 1
ATOM 617 N N . ASN A 1 88 ? 20.452 -10.914 27.063 1.00 35.85 88 ASN A N 1
AT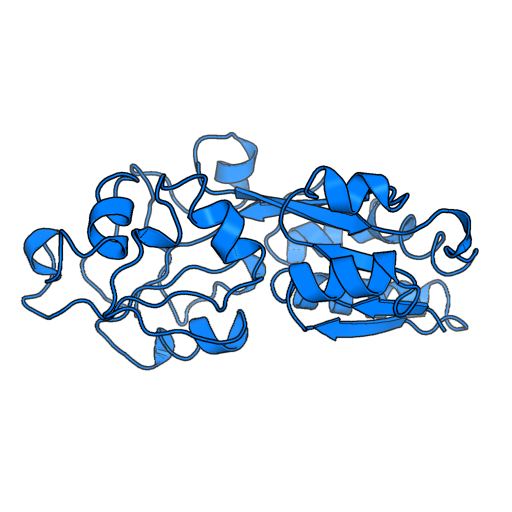OM 618 C CA . ASN A 1 88 ? 19.084 -11.403 27.315 1.00 40.22 88 ASN A CA 1
ATOM 619 C C . ASN A 1 88 ? 18.360 -12.139 26.185 1.00 34.32 88 ASN A C 1
ATOM 620 O O . ASN A 1 88 ? 17.180 -12.361 26.244 1.00 38.46 88 ASN A O 1
ATOM 625 N N . ASN A 1 89 ? 19.089 -12.545 25.151 1.00 33.52 89 ASN A N 1
ATOM 626 C CA . ASN A 1 89 ? 18.573 -13.566 24.233 1.00 31.32 89 ASN A CA 1
ATOM 627 C C . ASN A 1 89 ? 18.382 -14.862 25.035 1.00 29.13 89 ASN A C 1
ATOM 628 O O . ASN A 1 89 ? 19.318 -15.303 25.736 1.00 30.32 89 ASN A O 1
ATOM 633 N N . PRO A 1 90 ? 17.201 -15.494 24.976 1.00 28.60 90 PRO A N 1
ATOM 634 C CA . PRO A 1 90 ? 16.968 -16.733 25.708 1.00 34.84 90 PRO A CA 1
ATOM 635 C C . PRO A 1 90 ? 17.817 -17.900 25.285 1.00 28.38 90 PRO A C 1
ATOM 636 O O . PRO A 1 90 ? 17.951 -18.863 26.044 1.00 30.61 90 PRO A O 1
ATOM 640 N N . VAL A 1 91 ? 18.402 -17.821 24.089 1.00 28.55 91 VAL A N 1
ATOM 641 C CA . VAL A 1 91 ? 19.292 -18.917 23.611 1.00 27.80 91 VAL A CA 1
ATOM 642 C C . VAL A 1 91 ? 20.699 -18.696 24.188 1.00 26.69 91 VAL A C 1
ATOM 643 O O . VAL A 1 91 ? 21.330 -17.709 23.885 1.00 30.28 91 VAL A O 1
ATOM 647 N N . LYS A 1 92 ? 21.154 -19.652 24.997 1.00 31.68 92 LYS A N 1
ATOM 648 C CA . LYS A 1 92 ? 22.370 -19.515 25.772 1.00 31.39 92 LYS A CA 1
ATOM 649 C C . LYS A 1 92 ? 23.403 -20.610 25.530 1.00 30.54 92 LYS A C 1
ATOM 650 O O . LYS A 1 92 ? 24.472 -20.575 26.139 1.00 28.48 92 LYS A O 1
ATOM 656 N N . ASP A 1 93 ? 23.098 -21.533 24.616 1.00 28.96 93 ASP A N 1
ATOM 657 C CA . ASP A 1 93 ? 23.913 -22.680 24.390 1.00 30.75 93 ASP A CA 1
ATOM 658 C C . ASP A 1 93 ? 23.610 -23.152 22.990 1.00 31.14 93 ASP A C 1
ATOM 659 O O . ASP A 1 93 ? 22.406 -23.307 22.654 1.00 31.57 93 ASP A O 1
ATOM 664 N N . LEU A 1 94 ? 24.653 -23.385 22.190 1.00 28.56 94 LEU A N 1
ATOM 665 C CA . LEU A 1 94 ? 24.505 -23.909 20.831 1.00 27.40 94 LEU A CA 1
ATOM 666 C C . LEU A 1 94 ? 25.544 -24.983 20.556 1.00 25.66 94 LEU A C 1
ATOM 667 O O . LEU A 1 94 ? 26.688 -24.864 21.031 1.00 25.47 94 LEU A O 1
ATOM 672 N N . THR A 1 95 ? 25.197 -25.993 19.785 1.00 23.32 95 THR A N 1
ATOM 673 C CA . THR A 1 95 ? 26.172 -26.990 19.308 1.00 25.20 95 THR A CA 1
ATOM 674 C C . THR A 1 95 ? 26.885 -26.401 18.053 1.00 22.93 95 THR A C 1
ATOM 675 O O . THR A 1 95 ? 26.370 -25.462 17.390 1.00 24.39 95 THR A O 1
ATOM 679 N N . LEU A 1 96 ? 28.062 -26.933 17.695 1.00 23.50 96 LEU A N 1
ATOM 680 C CA . LEU A 1 96 ? 28.735 -26.436 16.533 1.00 22.40 96 LEU A CA 1
ATOM 681 C C . LEU A 1 96 ? 27.870 -26.587 15.285 1.00 21.57 96 LEU A C 1
ATOM 682 O O . LEU A 1 96 ? 27.877 -25.702 14.425 1.00 25.00 96 LEU A O 1
ATOM 687 N N . VAL A 1 97 ? 27.147 -27.679 15.188 1.00 23.00 97 VAL A N 1
ATOM 688 C CA A VAL A 1 97 ? 26.307 -27.891 14.005 0.16 22.53 97 VAL A CA 1
ATOM 689 C CA B VAL A 1 97 ? 26.296 -27.900 14.019 0.84 23.29 97 VAL A CA 1
ATOM 690 C C . VAL A 1 97 ? 25.122 -26.929 13.995 1.00 20.23 97 VAL A C 1
ATOM 691 O O . VAL A 1 97 ? 24.691 -26.479 12.877 1.00 22.25 97 VAL A O 1
ATOM 698 N N . GLN A 1 98 ? 24.546 -26.592 15.181 1.00 20.77 98 GLN A N 1
ATOM 699 C CA . GLN A 1 98 ? 23.545 -25.504 15.178 1.00 22.37 98 GLN A CA 1
ATOM 700 C C . GLN A 1 98 ? 24.153 -24.215 14.637 1.00 21.66 98 GLN A C 1
ATOM 701 O O . GLN A 1 98 ? 23.536 -23.485 13.843 1.00 20.94 98 GLN A O 1
ATOM 707 N N . ILE A 1 99 ? 25.399 -23.894 15.043 1.00 22.98 99 ILE A N 1
ATOM 708 C CA . ILE A 1 99 ? 26.043 -22.674 14.604 1.00 19.75 99 ILE A CA 1
ATOM 709 C C . ILE A 1 99 ? 26.230 -22.715 13.046 1.00 19.46 99 ILE A C 1
ATOM 710 O O . ILE A 1 99 ? 26.001 -21.726 12.361 1.00 21.40 99 ILE A O 1
ATOM 715 N N . LYS A 1 100 ? 26.659 -23.874 12.570 1.00 19.68 100 LYS A N 1
ATOM 716 C CA . LYS A 1 100 ? 26.844 -24.058 11.120 1.00 21.65 100 LYS A CA 1
ATOM 717 C C . LYS A 1 100 ? 25.518 -23.794 10.436 1.00 19.83 100 LYS A C 1
ATOM 718 O O . LYS A 1 100 ? 25.471 -23.109 9.405 1.00 21.90 100 LYS A O 1
ATOM 724 N N . ASP A 1 101 ? 24.453 -24.395 10.935 1.00 21.28 101 ASP A N 1
ATOM 725 C CA . ASP A 1 101 ? 23.114 -24.206 10.347 1.00 21.35 101 ASP A CA 1
ATOM 726 C C . ASP A 1 101 ? 22.671 -22.771 10.316 1.00 21.50 101 ASP A C 1
ATOM 727 O O . ASP A 1 101 ? 22.053 -22.330 9.336 1.00 22.20 101 ASP A O 1
ATOM 732 N N . ILE A 1 102 ? 22.976 -21.987 11.345 1.00 21.01 102 ILE A N 1
ATOM 733 C CA . ILE A 1 102 ? 22.721 -20.574 11.312 1.00 19.65 102 ILE A CA 1
ATOM 734 C C . ILE A 1 102 ? 23.527 -19.860 10.233 1.00 20.14 102 ILE A C 1
ATOM 735 O O . ILE A 1 102 ? 22.985 -19.081 9.421 1.00 19.77 102 ILE A O 1
ATOM 740 N N . TYR A 1 103 ? 24.816 -20.104 10.200 1.00 18.79 103 TYR A N 1
ATOM 741 C CA . TYR A 1 103 ? 25.703 -19.354 9.291 1.00 19.21 103 TYR A CA 1
ATOM 742 C C . TYR A 1 103 ? 25.521 -19.759 7.829 1.00 19.54 103 TYR A C 1
ATOM 743 O O . TYR A 1 103 ? 25.848 -18.980 6.946 1.00 21.68 103 TYR A O 1
ATOM 752 N N . THR A 1 104 ? 24.976 -20.916 7.561 1.00 20.26 104 THR A N 1
ATOM 753 C CA . THR A 1 104 ? 24.732 -21.316 6.176 1.00 20.48 104 THR A CA 1
ATOM 754 C C . THR A 1 104 ? 23.306 -21.030 5.770 1.00 20.52 104 THR A C 1
ATOM 755 O O . THR A 1 104 ? 22.894 -21.407 4.670 1.00 23.15 104 THR A O 1
ATOM 759 N N . GLY A 1 105 ? 22.501 -20.474 6.667 1.00 21.43 105 GLY A N 1
ATOM 760 C CA . GLY A 1 105 ? 21.135 -20.077 6.349 1.00 22.91 105 GLY A CA 1
ATOM 761 C C . GLY A 1 105 ? 20.110 -21.201 6.416 1.00 21.67 105 GLY A C 1
ATOM 762 O O . GLY A 1 105 ? 18.973 -21.046 5.956 1.00 22.93 105 GLY A O 1
ATOM 763 N N . LYS A 1 106 ? 20.472 -22.366 6.955 1.00 24.46 106 LYS A N 1
ATOM 764 C CA A LYS A 1 106 ? 19.514 -23.431 7.128 0.50 24.31 106 LYS A CA 1
ATOM 765 C CA B LYS A 1 106 ? 19.526 -23.482 7.168 0.50 23.83 106 LYS A CA 1
ATOM 766 C C . LYS A 1 106 ? 18.490 -23.107 8.211 1.00 23.40 106 LYS A C 1
ATOM 767 O O . LYS A 1 106 ? 17.272 -23.319 8.066 1.00 28.63 106 LYS A O 1
ATOM 778 N N . ILE A 1 107 ? 19.002 -22.559 9.297 1.00 21.12 107 ILE A N 1
ATOM 779 C CA . ILE A 1 107 ? 18.167 -22.062 10.407 1.00 24.00 107 ILE A CA 1
ATOM 780 C C . ILE A 1 107 ? 18.125 -20.556 10.316 1.00 22.71 107 ILE A C 1
ATOM 781 O O . ILE A 1 107 ? 19.162 -19.876 10.342 1.00 24.72 107 ILE A O 1
ATOM 786 N N . THR A 1 108 ? 16.923 -19.964 10.290 1.00 23.19 108 THR A N 1
ATOM 787 C CA . THR A 1 108 ? 16.756 -18.564 10.055 1.00 20.75 108 THR A CA 1
ATOM 788 C C . THR A 1 108 ? 15.950 -17.784 11.110 1.00 21.55 108 THR A C 1
ATOM 789 O O . THR A 1 108 ? 15.813 -16.579 10.989 1.00 22.47 108 THR A O 1
ATOM 793 N N . ASN A 1 109 ? 15.354 -18.503 12.076 1.00 21.92 109 ASN A N 1
ATOM 794 C CA . ASN A 1 109 ? 14.499 -17.885 13.090 1.00 22.64 109 ASN A CA 1
ATOM 795 C C . ASN A 1 109 ? 14.956 -18.437 14.442 1.00 20.67 109 ASN A C 1
ATOM 796 O O . ASN A 1 109 ? 15.229 -19.644 14.519 1.00 21.94 109 ASN A O 1
ATOM 801 N N . TRP A 1 110 ? 15.049 -17.582 15.471 1.00 21.74 110 TRP A N 1
ATOM 802 C CA . TRP A 1 110 ? 15.526 -18.037 16.743 1.00 23.47 110 TRP A CA 1
ATOM 803 C C . TRP A 1 110 ? 14.670 -19.115 17.371 1.00 21.75 110 TRP A C 1
ATOM 804 O O . TRP A 1 110 ? 15.164 -19.908 18.190 1.00 23.30 110 TRP A O 1
ATOM 815 N N . LYS A 1 111 ? 13.414 -19.224 16.964 1.00 22.60 111 LYS A N 1
ATOM 816 C CA . LYS A 1 111 ? 12.583 -20.268 17.454 1.00 22.63 111 LYS A CA 1
ATOM 817 C C . LYS A 1 111 ? 12.998 -21.686 17.063 1.00 26.10 111 LYS A C 1
ATOM 818 O O . LYS A 1 111 ? 12.701 -22.656 17.737 1.00 25.39 111 LYS A O 1
ATOM 824 N N . GLU A 1 112 ? 13.736 -21.768 15.955 1.00 22.46 112 GLU A N 1
ATOM 825 C CA . GLU A 1 112 ? 14.274 -22.993 15.500 1.00 22.60 112 GLU A CA 1
ATOM 826 C C . GLU A 1 112 ? 15.417 -23.472 16.386 1.00 23.42 112 GLU A C 1
ATOM 827 O O . GLU A 1 112 ? 15.913 -24.569 16.181 1.00 24.37 112 GLU A O 1
ATOM 833 N N . LEU A 1 113 ? 15.790 -22.652 17.376 1.00 23.50 113 LEU A N 1
ATOM 834 C CA . LEU A 1 113 ? 16.792 -22.980 18.347 1.00 22.15 113 LEU A CA 1
ATOM 835 C C . LEU A 1 113 ? 16.212 -22.941 19.749 1.00 25.54 113 LEU A C 1
ATOM 836 O O . LEU A 1 113 ? 16.933 -23.028 20.718 1.00 28.69 113 LEU A O 1
ATOM 841 N N . GLY A 1 114 ? 14.893 -22.851 19.848 1.00 25.36 114 GLY A N 1
ATOM 842 C CA . GLY A 1 114 ? 14.225 -22.718 21.154 1.00 27.23 114 GLY A CA 1
ATOM 843 C C . GLY A 1 114 ? 14.092 -21.321 21.708 1.00 27.22 114 GLY A C 1
ATOM 844 O O . GLY A 1 114 ? 13.678 -21.146 22.897 1.00 29.76 114 GLY A O 1
ATOM 845 N N . GLY A 1 115 ? 14.392 -20.311 20.898 1.00 27.60 115 GLY A N 1
ATOM 846 C CA . GLY A 1 115 ? 14.376 -18.915 21.295 1.00 25.71 115 GLY A CA 1
ATOM 847 C C . GLY A 1 115 ? 13.080 -18.233 20.917 1.00 24.89 115 GLY A C 1
ATOM 848 O O . GLY A 1 115 ? 12.040 -18.895 20.681 1.00 29.20 115 GLY A O 1
ATOM 849 N N . ASN A 1 116 ? 13.170 -16.928 20.815 1.00 29.03 116 ASN A N 1
ATOM 850 C CA . ASN A 1 116 ? 12.066 -16.079 20.417 1.00 30.21 116 ASN A CA 1
ATOM 851 C C . ASN A 1 116 ? 11.669 -16.309 18.989 1.00 28.11 116 ASN A C 1
ATOM 852 O O . ASN A 1 116 ? 12.544 -16.670 18.128 1.00 29.25 116 ASN A O 1
ATOM 857 N N . ASP A 1 117 ? 10.394 -16.070 18.660 1.00 29.26 117 ASP A N 1
ATOM 858 C CA . ASP A 1 117 ? 9.983 -15.999 17.234 1.00 28.50 117 ASP A CA 1
ATOM 859 C C . ASP A 1 117 ? 10.449 -14.731 16.598 1.00 26.25 117 ASP A C 1
ATOM 860 O O . ASP A 1 117 ? 9.772 -13.655 16.689 1.00 30.50 117 ASP A O 1
ATOM 865 N N . ALA A 1 118 ? 11.646 -14.771 16.039 1.00 24.08 118 ALA A N 1
ATOM 866 C CA . ALA A 1 118 ? 12.271 -13.604 15.452 1.00 26.17 118 ALA A CA 1
ATOM 867 C C . ALA A 1 118 ? 13.312 -14.053 14.446 1.00 25.94 118 ALA A C 1
ATOM 868 O O . ALA A 1 118 ? 13.992 -15.045 14.672 1.00 25.78 118 ALA A O 1
ATOM 870 N N . PRO A 1 119 ? 13.437 -13.324 13.349 1.00 24.94 119 PRO A N 1
ATOM 871 C CA . PRO A 1 119 ? 14.534 -13.670 12.377 1.00 27.04 119 PRO A CA 1
ATOM 872 C C . PRO A 1 119 ? 15.913 -13.520 13.027 1.00 22.23 119 PRO A C 1
ATOM 873 O O . PRO A 1 119 ? 16.148 -12.591 13.787 1.00 25.62 119 PRO A O 1
ATOM 877 N N . ILE A 1 120 ? 16.839 -14.364 12.655 1.00 22.64 120 ILE A N 1
ATOM 878 C CA . ILE A 1 120 ? 18.200 -14.253 13.089 1.00 22.51 120 ILE A CA 1
ATOM 879 C C . ILE A 1 120 ? 18.926 -13.272 12.179 1.00 22.01 120 ILE A C 1
ATOM 880 O O . ILE A 1 120 ? 18.804 -13.378 10.945 1.00 24.40 120 ILE A O 1
ATOM 885 N N . VAL A 1 121 ? 19.634 -12.304 12.758 1.00 20.97 121 VAL A N 1
ATOM 886 C CA . VAL A 1 121 ? 20.440 -11.377 11.996 1.00 22.63 121 VAL A CA 1
ATOM 887 C C . VAL A 1 121 ? 21.852 -11.953 12.117 1.00 23.82 121 VAL A C 1
ATOM 888 O O . VAL A 1 121 ? 22.541 -11.789 13.152 1.00 23.15 121 VAL A O 1
ATOM 892 N N . VAL A 1 122 ? 22.293 -12.604 11.077 1.00 20.54 122 VAL A N 1
ATOM 893 C CA . VAL A 1 122 ? 23.613 -13.259 11.026 1.00 20.66 122 VAL A CA 1
ATOM 894 C C . VAL A 1 122 ? 24.667 -12.221 10.695 1.00 20.90 122 VAL A C 1
ATOM 895 O O . VAL A 1 122 ? 24.557 -11.502 9.690 1.00 23.63 122 VAL A O 1
ATOM 899 N N . VAL A 1 123 ? 25.710 -12.143 11.522 1.00 19.80 123 VAL A N 1
ATOM 900 C CA . VAL A 1 123 ? 26.790 -11.217 11.317 1.00 18.54 123 VAL A CA 1
ATOM 901 C C . VAL A 1 123 ? 28.103 -11.964 11.143 1.00 19.15 123 VAL A C 1
ATOM 902 O O . VAL A 1 123 ? 28.484 -12.786 11.971 1.00 21.50 123 VAL A O 1
ATOM 906 N N . SER A 1 124 ? 28.802 -11.612 10.055 1.00 19.18 124 SER A N 1
ATOM 907 C CA A SER A 1 124 ? 30.098 -12.166 9.705 0.65 18.77 124 SER A CA 1
ATOM 908 C CA B SER A 1 124 ? 30.067 -12.173 9.676 0.35 18.65 124 SER A CA 1
ATOM 909 C C . SER A 1 124 ? 31.090 -11.035 9.626 1.00 18.09 124 SER A C 1
ATOM 910 O O . SER A 1 124 ? 30.723 -9.841 9.504 1.00 19.45 124 SER A O 1
ATOM 915 N N . ARG A 1 125 ? 32.381 -11.393 9.795 1.00 17.88 125 ARG A N 1
ATOM 916 C CA . ARG A 1 1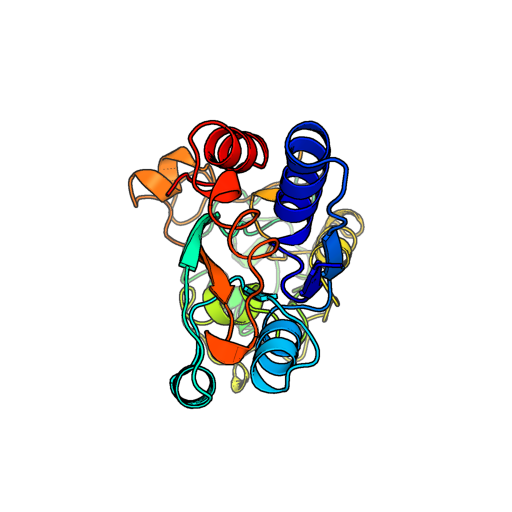25 ? 33.452 -10.470 9.580 1.00 17.17 125 ARG A CA 1
ATOM 917 C C . ARG A 1 125 ? 33.714 -10.353 8.044 1.00 17.92 125 ARG A C 1
ATOM 918 O O . ARG A 1 125 ? 33.211 -11.171 7.259 1.00 21.13 125 ARG A O 1
ATOM 926 N N . GLU A 1 126 ? 34.469 -9.336 7.678 1.00 19.24 126 GLU A N 1
ATOM 927 C CA . GLU A 1 126 ? 34.913 -9.115 6.301 1.00 18.79 126 GLU A CA 1
ATOM 928 C C . GLU A 1 126 ? 35.919 -10.182 5.859 1.00 22.28 126 GLU A C 1
ATOM 929 O O . GLU A 1 126 ? 36.590 -10.812 6.655 1.00 21.51 126 GLU A O 1
ATOM 935 N N . ASP A 1 127 ? 36.022 -10.371 4.548 1.00 23.53 127 ASP A N 1
ATOM 936 C CA A ASP A 1 127 ? 36.970 -11.269 3.968 0.50 24.38 127 ASP A CA 1
ATOM 937 C CA B ASP A 1 127 ? 37.020 -11.272 3.963 0.50 24.47 127 ASP A CA 1
ATOM 938 C C . ASP A 1 127 ? 38.352 -10.826 4.407 1.00 26.24 127 ASP A C 1
ATOM 939 O O . ASP A 1 127 ? 38.651 -9.651 4.365 1.00 29.26 127 ASP A O 1
ATOM 948 N N . GLY A 1 128 ? 39.175 -11.772 4.785 1.00 24.69 128 GLY A N 1
ATOM 949 C CA . GLY A 1 128 ? 40.547 -11.452 5.203 1.00 25.01 128 GLY A CA 1
ATOM 950 C C . GLY A 1 128 ? 40.693 -11.460 6.719 1.00 22.95 128 GLY A C 1
ATOM 951 O O . GLY A 1 128 ? 41.807 -11.468 7.214 1.00 24.19 128 GLY A O 1
ATOM 952 N N . SER A 1 129 ? 39.597 -11.458 7.440 1.00 21.99 129 SER A N 1
ATOM 953 C CA . SER A 1 129 ? 39.641 -11.584 8.904 1.00 20.53 129 SER A CA 1
ATOM 954 C C . SER A 1 129 ? 40.198 -12.975 9.283 1.00 19.24 129 SER A C 1
ATOM 955 O O . SER A 1 129 ? 39.700 -14.026 8.832 1.00 20.23 129 SER A O 1
ATOM 958 N N . GLY A 1 130 ? 41.139 -13.004 10.236 1.00 18.97 130 GLY A N 1
ATOM 959 C CA . GLY A 1 130 ? 41.613 -14.245 10.739 1.00 20.38 130 GLY A CA 1
ATOM 960 C C . GLY A 1 130 ? 40.537 -14.983 11.593 1.00 20.86 130 GLY A C 1
ATOM 961 O O . GLY A 1 130 ? 40.448 -16.233 11.571 1.00 21.37 130 GLY A O 1
ATOM 962 N N . THR A 1 131 ? 39.734 -14.206 12.328 1.00 22.09 131 THR A N 1
ATOM 963 C CA . THR A 1 131 ? 38.633 -14.769 13.115 1.00 20.22 131 THR A CA 1
ATOM 964 C C . THR A 1 131 ? 37.639 -15.470 12.198 1.00 20.15 131 THR A C 1
ATOM 965 O O . THR A 1 131 ? 37.211 -16.587 12.469 1.00 21.68 131 THR A O 1
ATOM 969 N N . ARG A 1 132 ? 37.309 -14.819 11.065 1.00 20.34 132 ARG A N 1
ATOM 970 C CA . ARG A 1 132 ? 36.383 -15.447 10.114 1.00 20.31 132 ARG A CA 1
ATOM 971 C C . ARG A 1 132 ? 36.960 -16.787 9.591 1.00 19.42 132 ARG A C 1
ATOM 972 O O . ARG A 1 132 ? 36.285 -17.815 9.533 1.00 20.64 132 ARG A O 1
ATOM 980 N N . ASP A 1 133 ? 38.249 -16.784 9.220 1.00 20.61 133 ASP A N 1
ATOM 981 C CA . ASP A 1 133 ? 38.886 -17.976 8.726 1.00 21.29 133 ASP A CA 1
ATOM 982 C C . ASP A 1 133 ? 38.822 -19.145 9.724 1.00 21.64 133 ASP A C 1
ATOM 983 O O . ASP A 1 133 ? 38.437 -20.275 9.414 1.00 22.42 133 ASP A O 1
ATOM 988 N N . ALA A 1 134 ? 39.258 -18.863 10.965 1.00 22.96 134 ALA A N 1
ATOM 989 C CA . ALA A 1 134 ? 39.251 -19.880 11.992 1.00 21.72 134 ALA A CA 1
ATOM 990 C C . ALA A 1 134 ? 37.864 -20.337 12.375 1.00 20.49 134 ALA A C 1
ATOM 991 O O . ALA A 1 134 ? 37.616 -21.523 12.510 1.00 23.19 134 ALA A O 1
ATOM 993 N N . PHE A 1 135 ? 36.949 -19.396 12.480 1.00 21.34 135 PHE A N 1
ATOM 994 C CA . PHE A 1 135 ? 35.564 -19.732 12.779 1.00 21.43 135 PHE A CA 1
ATOM 995 C C . PHE A 1 135 ? 34.965 -20.651 11.747 1.00 21.29 135 PHE A C 1
ATOM 996 O O . PHE A 1 135 ? 34.361 -21.688 12.064 1.00 21.68 135 PHE A O 1
ATOM 1004 N N . GLN A 1 136 ? 35.160 -20.311 10.476 1.00 21.96 136 GLN A N 1
ATOM 1005 C CA . GLN A 1 136 ? 34.594 -21.146 9.416 1.00 22.95 136 GLN A CA 1
ATOM 1006 C C . GLN A 1 136 ? 35.169 -22.534 9.341 1.00 21.97 136 GLN A C 1
ATOM 1007 O O . GLN A 1 136 ? 34.464 -23.524 9.176 1.00 22.23 136 GLN A O 1
ATOM 1013 N N . GLU A 1 137 ? 36.470 -22.633 9.594 1.00 22.97 137 GLU A N 1
ATOM 1014 C CA A GLU A 1 137 ? 37.183 -23.894 9.650 0.53 26.57 137 GLU A CA 1
ATOM 1015 C CA B GLU A 1 137 ? 37.120 -23.913 9.579 0.47 27.44 137 GLU A CA 1
ATOM 1016 C C . GLU A 1 137 ? 36.677 -24.787 10.762 1.00 24.64 137 GLU A C 1
ATOM 1017 O O . GLU A 1 137 ? 36.450 -25.962 10.576 1.00 25.67 137 GLU A O 1
ATOM 1028 N N . ILE A 1 138 ? 36.493 -24.215 11.942 1.00 25.04 138 ILE A N 1
ATOM 1029 C CA A ILE A 1 138 ? 36.089 -24.986 13.135 0.11 23.26 138 ILE A CA 1
ATOM 1030 C CA B ILE A 1 138 ? 36.094 -25.013 13.097 0.89 24.43 138 ILE A CA 1
ATOM 1031 C C . ILE A 1 138 ? 34.614 -25.412 13.060 1.00 24.05 138 ILE A C 1
ATOM 1032 O O . ILE A 1 138 ? 34.271 -26.585 13.294 1.00 25.82 138 ILE A O 1
ATOM 1041 N N . VAL A 1 139 ? 33.761 -24.431 12.728 1.00 25.18 139 VAL A N 1
ATOM 1042 C CA . VAL A 1 139 ? 32.295 -24.659 12.575 1.00 24.01 139 VAL A CA 1
ATOM 1043 C C . VAL A 1 139 ? 32.032 -25.596 11.409 1.00 26.42 139 VAL A C 1
ATOM 1044 O O . VAL A 1 139 ? 31.149 -26.446 11.485 1.00 26.60 139 VAL A O 1
ATOM 1048 N N . GLY A 1 140 ? 32.829 -25.457 10.346 1.00 25.33 140 GLY A N 1
ATOM 1049 C CA . GLY A 1 140 ? 32.796 -26.421 9.279 1.00 27.17 140 GLY A CA 1
ATOM 1050 C C . GLY A 1 140 ? 32.033 -26.033 8.031 1.00 24.91 140 GLY A C 1
ATOM 1051 O O . GLY A 1 140 ? 31.270 -26.828 7.483 1.00 31.04 140 GLY A O 1
ATOM 1052 N N . PHE A 1 141 ? 32.188 -24.800 7.630 1.00 25.67 141 PHE A N 1
ATOM 1053 C CA . PHE A 1 141 ? 31.614 -24.307 6.376 1.00 24.50 141 PHE A CA 1
ATOM 1054 C C . PHE A 1 141 ? 32.627 -23.477 5.616 1.00 26.00 141 PHE A C 1
ATOM 1055 O O . PHE A 1 141 ? 33.519 -22.895 6.192 1.00 24.27 141 PHE A O 1
ATOM 1063 N N . LYS A 1 142 ? 32.406 -23.424 4.313 1.00 29.59 142 LYS A N 1
ATOM 1064 C CA A LYS A 1 142 ? 33.208 -22.642 3.398 0.45 28.98 142 LYS A CA 1
ATOM 1065 C CA B LYS A 1 142 ? 33.197 -22.637 3.394 0.55 28.14 142 LYS A CA 1
ATOM 1066 C C . LYS A 1 142 ? 32.597 -21.265 3.167 1.00 28.81 142 LYS A C 1
ATOM 1067 O O . LYS A 1 142 ? 31.413 -21.064 3.353 1.00 28.41 142 LYS A O 1
ATOM 1078 N N . ALA A 1 143 ? 33.420 -20.325 2.735 1.00 31.62 143 ALA A N 1
ATOM 1079 C CA . ALA A 1 143 ? 32.970 -18.993 2.416 1.00 33.79 143 ALA A CA 1
ATOM 1080 C C . ALA A 1 143 ? 31.792 -19.078 1.449 1.00 35.52 143 ALA A C 1
ATOM 1081 O O . ALA A 1 143 ? 30.814 -18.338 1.601 1.00 42.73 143 ALA A O 1
ATOM 1083 N N . GLU A 1 144 ? 31.827 -20.043 0.524 1.00 35.59 144 GLU A N 1
ATOM 1084 C CA . GLU A 1 144 ? 30.748 -20.247 -0.505 1.00 36.21 144 GLU A CA 1
ATOM 1085 C C . GLU A 1 144 ? 29.431 -20.534 0.114 1.00 32.40 144 GLU A C 1
ATOM 1086 O O . GLU A 1 144 ? 28.410 -20.189 -0.452 1.00 34.35 144 GLU A O 1
ATOM 1092 N N . GLU A 1 145 ? 29.477 -21.104 1.321 1.00 30.29 145 GLU A N 1
ATOM 1093 C CA . GLU A 1 145 ? 28.302 -21.513 2.044 1.00 26.12 145 GLU A CA 1
ATOM 1094 C C . GLU A 1 145 ? 27.708 -20.491 3.000 1.00 24.93 145 GLU A C 1
ATOM 1095 O O . GLU A 1 145 ? 26.616 -20.707 3.543 1.00 24.31 145 GLU A O 1
ATOM 1101 N N . LEU A 1 146 ? 28.425 -19.422 3.269 1.00 23.42 146 LEU A N 1
ATOM 1102 C CA . LEU A 1 146 ? 27.918 -18.401 4.159 1.00 23.11 146 LEU A CA 1
ATOM 1103 C C . LEU A 1 146 ? 26.591 -17.836 3.591 1.00 21.78 146 LEU A C 1
ATOM 1104 O O . LEU A 1 146 ? 26.522 -17.465 2.398 1.00 24.60 146 LEU A O 1
ATOM 1109 N N . THR A 1 147 ? 25.553 -17.756 4.401 1.00 20.88 147 THR A N 1
ATOM 1110 C CA . THR A 1 147 ? 24.321 -17.173 3.948 1.00 25.23 147 THR A CA 1
ATOM 1111 C C . THR A 1 147 ? 24.448 -15.797 3.305 1.00 25.15 147 THR A C 1
ATOM 1112 O O . THR A 1 147 ? 25.166 -14.902 3.817 1.00 22.34 147 THR A O 1
ATOM 1116 N N . VAL A 1 148 ? 23.721 -15.653 2.177 1.00 27.72 148 VAL A N 1
ATOM 1117 C CA . VAL A 1 148 ? 23.719 -14.413 1.449 1.00 33.23 148 VAL A CA 1
ATOM 1118 C C . VAL A 1 148 ? 23.081 -13.314 2.267 1.00 27.41 148 VAL A C 1
ATOM 1119 O O . VAL A 1 148 ? 23.252 -12.104 1.989 1.00 31.80 148 VAL A O 1
ATOM 1123 N N . ASN A 1 149 ? 22.312 -13.700 3.270 1.00 24.29 149 ASN A N 1
ATOM 1124 C CA . ASN A 1 149 ? 21.668 -12.705 4.127 1.00 25.51 149 ASN A CA 1
ATOM 1125 C C . ASN A 1 149 ? 22.533 -12.281 5.314 1.00 23.41 149 ASN A C 1
ATOM 1126 O O . ASN A 1 149 ? 22.085 -11.542 6.126 1.00 27.52 149 ASN A O 1
ATOM 1131 N N . SER A 1 150 ? 23.782 -12.701 5.366 1.00 24.55 150 SER A N 1
ATOM 1132 C CA . SER A 1 150 ? 24.719 -12.302 6.450 1.00 24.40 150 SER A CA 1
ATOM 1133 C C . SER A 1 150 ? 25.021 -10.806 6.306 1.00 24.66 150 SER A C 1
ATOM 1134 O O . SER A 1 150 ? 25.259 -10.312 5.206 1.00 28.14 150 SER A O 1
ATOM 1137 N N . GLN A 1 151 ? 24.998 -10.048 7.397 1.00 23.05 151 GLN A N 1
ATOM 1138 C CA . GLN A 1 151 ? 25.581 -8.736 7.473 1.00 22.80 151 GLN A CA 1
ATOM 1139 C C . GLN A 1 151 ? 27.117 -8.923 7.555 1.00 23.87 151 GLN A C 1
ATOM 1140 O O . GLN A 1 151 ? 27.550 -9.943 8.070 1.00 27.17 151 GLN A O 1
ATOM 1146 N N . ILE A 1 152 ? 27.869 -8.004 6.989 1.00 21.52 152 ILE A N 1
ATOM 1147 C CA . ILE A 1 152 ? 29.267 -8.003 7.062 1.00 21.84 152 ILE A CA 1
ATOM 1148 C C . ILE A 1 152 ? 29.682 -6.824 7.893 1.00 22.61 152 ILE A C 1
ATOM 1149 O O . ILE A 1 152 ? 29.381 -5.648 7.550 1.00 26.13 152 ILE A O 1
ATOM 1154 N N . SER A 1 153 ? 30.470 -7.110 8.935 1.00 22.55 153 SER A N 1
ATOM 1155 C CA . SER A 1 153 ? 31.011 -6.036 9.787 1.00 24.40 153 SER A CA 1
ATOM 1156 C C . SER A 1 153 ? 32.528 -6.022 9.658 1.00 25.61 153 SER A C 1
ATOM 1157 O O . SER A 1 153 ? 33.195 -7.101 9.791 1.00 26.34 153 SER A O 1
ATOM 1160 N N . ASP A 1 154 ? 33.086 -4.845 9.490 1.00 21.72 154 ASP A N 1
ATOM 1161 C CA . ASP A 1 154 ? 34.493 -4.679 9.236 1.00 22.51 154 ASP A CA 1
ATOM 1162 C C . ASP A 1 154 ? 35.191 -4.447 10.551 1.00 23.82 154 ASP A C 1
ATOM 1163 O O . ASP A 1 154 ? 35.160 -3.346 11.084 1.00 28.68 154 ASP A O 1
ATOM 1168 N N . GLY A 1 155 ? 35.768 -5.500 11.056 1.00 21.00 155 GLY A N 1
ATOM 1169 C CA . GLY A 1 155 ? 36.572 -5.477 12.224 1.00 17.60 155 GLY A CA 1
ATOM 1170 C C . GLY A 1 155 ? 35.822 -5.901 13.497 1.00 20.87 155 GLY A C 1
ATOM 1171 O O . GLY A 1 155 ? 34.607 -5.906 13.573 1.00 21.37 155 GLY A O 1
ATOM 1172 N N . SER A 1 156 ? 36.599 -6.357 14.502 1.00 19.13 156 SER A N 1
ATOM 1173 C CA . SER A 1 156 ? 36.056 -6.829 15.785 1.00 19.51 156 SER A CA 1
ATOM 1174 C C . SER A 1 156 ? 35.124 -5.785 16.394 1.00 20.49 156 SER A C 1
ATOM 1175 O O . SER A 1 156 ? 34.073 -6.138 16.941 1.00 22.03 156 SER A O 1
ATOM 1178 N N . GLY A 1 157 ? 35.578 -4.535 16.458 1.00 23.41 157 GLY A N 1
ATOM 1179 C CA . GLY A 1 157 ? 34.782 -3.472 17.101 1.00 24.90 157 GLY A CA 1
ATOM 1180 C C . GLY A 1 157 ? 33.389 -3.357 16.464 1.00 23.64 157 GLY A C 1
ATOM 1181 O O . GLY A 1 157 ? 32.346 -3.174 17.137 1.00 24.04 157 GLY A O 1
ATOM 1182 N N . ASN A 1 158 ? 33.362 -3.448 15.128 1.00 21.64 158 ASN A N 1
ATOM 1183 C CA . ASN A 1 158 ? 32.117 -3.282 14.395 1.00 20.77 158 ASN A CA 1
ATOM 1184 C C . ASN A 1 158 ? 31.169 -4.456 14.629 1.00 21.42 158 ASN A C 1
ATOM 1185 O O . ASN A 1 158 ? 29.962 -4.266 14.744 1.00 21.75 158 ASN A O 1
ATOM 1190 N N . ILE A 1 159 ? 31.674 -5.685 14.711 1.00 20.80 159 ILE A N 1
ATOM 1191 C CA . ILE A 1 159 ? 30.800 -6.797 14.930 1.00 19.89 159 ILE A CA 1
ATOM 1192 C C . ILE A 1 159 ? 30.184 -6.722 16.342 1.00 22.05 159 ILE A C 1
ATOM 1193 O O . ILE A 1 159 ? 28.998 -6.994 16.527 1.00 21.52 159 ILE A O 1
ATOM 1198 N N . LYS A 1 160 ? 30.990 -6.332 17.315 1.00 22.71 160 LYS A N 1
ATOM 1199 C CA . LYS A 1 160 ? 30.473 -6.167 18.660 1.00 23.16 160 LYS A CA 1
ATOM 1200 C C . LYS A 1 160 ? 29.340 -5.090 18.660 1.00 24.66 160 LYS A C 1
ATOM 1201 O O . LYS A 1 160 ? 28.284 -5.302 19.252 1.00 24.22 160 LYS A O 1
ATOM 1207 N N . SER A 1 161 ? 29.584 -3.967 18.010 1.00 23.82 161 SER A N 1
ATOM 1208 C CA A SER A 1 161 ? 28.632 -2.852 17.974 0.62 25.39 161 SER A CA 1
ATOM 1209 C CA B SER A 1 161 ? 28.647 -2.845 17.952 0.38 25.89 161 SER A CA 1
ATOM 1210 C C . SER A 1 161 ? 27.335 -3.304 17.308 1.00 26.16 161 SER A C 1
ATOM 1211 O O . SER A 1 161 ? 26.245 -2.989 17.776 1.00 26.87 161 SER A O 1
ATOM 1216 N N . LEU A 1 162 ? 27.432 -4.068 16.242 1.00 22.52 162 LEU A N 1
ATOM 1217 C CA A LEU A 1 162 ? 26.203 -4.548 15.586 0.50 22.36 162 LEU A CA 1
ATOM 1218 C CA B LEU A 1 162 ? 26.205 -4.547 15.593 0.50 22.46 162 LEU A CA 1
ATOM 1219 C C . LEU A 1 162 ? 25.333 -5.416 16.520 1.00 23.94 162 LEU A C 1
ATOM 1220 O O . LEU A 1 162 ? 24.086 -5.228 16.628 1.00 27.27 162 LEU A O 1
ATOM 1229 N N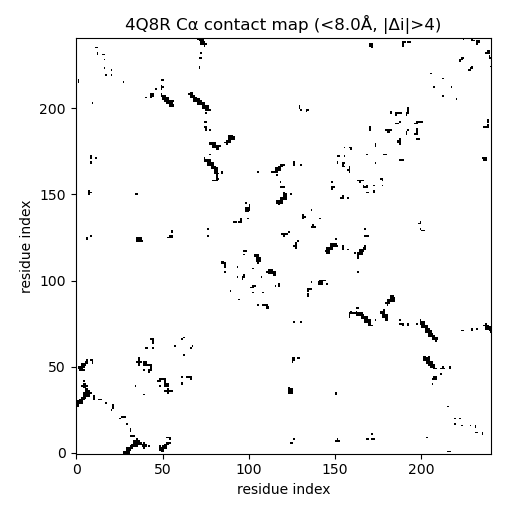 . VAL A 1 163 ? 25.986 -6.341 17.203 1.00 21.67 163 VAL A N 1
ATOM 1230 C CA . VAL A 1 163 ? 25.326 -7.248 18.124 1.00 21.98 163 VAL A CA 1
ATOM 1231 C C . VAL A 1 163 ? 24.751 -6.433 19.300 1.00 24.41 163 VAL A C 1
ATOM 1232 O O . VAL A 1 163 ? 23.593 -6.636 19.703 1.00 25.06 163 VAL A O 1
ATOM 1236 N N . GLN A 1 164 ? 25.518 -5.463 19.785 1.00 23.62 164 GLN A N 1
ATOM 1237 C CA . GLN A 1 164 ? 25.030 -4.571 20.826 1.00 24.51 164 GLN A CA 1
ATOM 1238 C C . GLN A 1 164 ? 23.771 -3.823 20.404 1.00 25.99 164 GLN A C 1
ATOM 1239 O O . GLN A 1 164 ? 22.970 -3.452 21.263 1.00 28.41 164 GLN A O 1
ATOM 1245 N N . GLY A 1 165 ? 23.639 -3.569 19.098 1.00 25.83 165 GLY A N 1
ATOM 1246 C CA . GLY A 1 165 ? 22.564 -2.753 18.578 1.00 25.54 165 GLY A CA 1
ATOM 1247 C C . GLY A 1 165 ? 21.336 -3.470 18.058 1.00 25.32 165 GLY A C 1
ATOM 1248 O O . GLY A 1 165 ? 20.390 -2.806 17.582 1.00 26.86 165 GLY A O 1
ATOM 1249 N N . ASN A 1 166 ? 21.352 -4.783 18.105 1.00 23.51 166 ASN A N 1
ATOM 1250 C CA . ASN A 1 166 ? 20.282 -5.573 17.493 1.00 23.49 166 ASN A CA 1
ATOM 1251 C C . ASN A 1 166 ? 19.948 -6.786 18.309 1.00 22.93 166 ASN A C 1
ATOM 1252 O O . ASN A 1 166 ? 20.733 -7.727 18.402 1.00 23.98 166 ASN A O 1
ATOM 1257 N N . GLU A 1 167 ? 18.747 -6.786 18.899 1.00 24.91 167 GLU A N 1
ATOM 1258 C CA . GLU A 1 167 ? 18.309 -7.899 19.701 1.00 27.12 167 GLU A CA 1
ATOM 1259 C C . GLU A 1 167 ? 18.438 -9.271 19.069 1.00 25.20 167 GLU A C 1
ATOM 1260 O O . GLU A 1 167 ? 18.611 -10.281 19.770 1.00 26.15 167 GLU A O 1
ATOM 1266 N N . ASN A 1 168 ? 18.307 -9.336 17.731 1.00 23.93 168 ASN A N 1
ATOM 1267 C CA . ASN A 1 168 ? 18.269 -10.586 17.080 1.00 25.47 168 ASN A CA 1
ATOM 1268 C C . ASN A 1 168 ? 19.561 -11.011 16.409 1.00 22.60 168 ASN A C 1
ATOM 1269 O O . ASN A 1 168 ? 19.556 -11.973 15.688 1.00 23.17 168 ASN A O 1
ATOM 1274 N N . ALA A 1 169 ? 20.633 -10.255 16.643 1.00 21.30 169 ALA A N 1
ATOM 1275 C CA . ALA A 1 169 ? 21.890 -10.539 15.989 1.00 23.73 169 ALA A CA 1
ATOM 1276 C C . ALA A 1 169 ? 22.707 -11.656 16.664 1.00 22.53 169 ALA A C 1
ATOM 1277 O O . ALA A 1 169 ? 22.636 -11.901 17.903 1.00 24.17 169 ALA A O 1
ATOM 1279 N N . ILE A 1 170 ? 23.596 -12.256 15.889 1.00 19.85 170 ILE A N 1
ATOM 1280 C CA . ILE A 1 170 ? 24.578 -13.185 16.365 1.00 20.38 170 ILE A CA 1
ATOM 1281 C C . ILE A 1 170 ? 25.869 -12.853 15.593 1.00 19.36 170 ILE A C 1
ATOM 1282 O O . ILE A 1 170 ? 25.839 -12.576 14.351 1.00 22.22 170 ILE A O 1
ATOM 1287 N N . GLY A 1 171 ? 27.011 -12.844 16.298 1.00 20.90 171 GLY A N 1
ATOM 1288 C CA . GLY A 1 171 ? 28.315 -12.636 15.648 1.00 22.14 171 GLY A CA 1
ATOM 1289 C C . GLY A 1 171 ? 29.368 -13.439 16.355 1.00 22.91 171 GLY A C 1
ATOM 1290 O O . GLY A 1 171 ? 29.083 -14.133 17.303 1.00 24.49 171 GLY A O 1
ATOM 1291 N N . TYR A 1 172 ? 30.616 -13.338 15.877 1.00 21.31 172 TYR A N 1
ATOM 1292 C CA . TYR A 1 172 ? 31.736 -14.024 16.508 1.00 20.57 172 TYR A CA 1
ATOM 1293 C C . TYR A 1 172 ? 32.870 -13.047 16.698 1.00 20.63 172 TYR A C 1
ATOM 1294 O O . TYR A 1 172 ? 33.112 -12.165 15.912 1.00 21.09 172 TYR A O 1
ATOM 1303 N N . ILE A 1 173 ? 33.581 -13.234 17.796 1.00 19.91 173 ILE A N 1
ATOM 1304 C CA . ILE A 1 173 ? 34.583 -12.279 18.201 1.00 21.23 173 ILE A CA 1
ATOM 1305 C C . ILE A 1 173 ? 35.537 -12.882 19.199 1.00 20.92 173 ILE A C 1
ATOM 1306 O O . ILE A 1 173 ? 35.177 -13.777 19.951 1.00 23.04 173 ILE A O 1
ATOM 1311 N N . SER A 1 174 ? 36.778 -12.411 19.210 1.00 21.81 174 SER A N 1
ATOM 1312 C CA . SER A 1 174 ? 37.761 -12.810 20.228 1.00 20.35 174 SER A CA 1
ATOM 1313 C C . SER A 1 174 ? 37.209 -12.575 21.661 1.00 22.60 174 SER A C 1
ATOM 1314 O O . SER A 1 174 ? 36.559 -11.562 21.922 1.00 22.31 174 SER A O 1
ATOM 1317 N N . PHE A 1 175 ? 37.549 -13.481 22.562 1.00 22.67 175 PHE A N 1
ATOM 1318 C CA . PHE A 1 175 ? 37.196 -13.350 23.964 1.00 25.67 175 PHE A CA 1
ATOM 1319 C C . PHE A 1 175 ? 37.691 -11.998 24.517 1.00 29.26 175 PHE A C 1
ATOM 1320 O O . PHE A 1 175 ? 37.118 -11.470 25.514 1.00 28.97 175 PHE A O 1
ATOM 1328 N N . SER A 1 176 ? 38.787 -11.461 23.930 1.00 26.00 176 SER A N 1
ATOM 1329 C CA . SER A 1 176 ? 39.370 -10.196 24.331 1.00 28.58 176 SER A CA 1
ATOM 1330 C C . SER A 1 176 ? 38.381 -9.021 24.293 1.00 26.45 176 SER A C 1
ATOM 1331 O O . SER A 1 176 ? 38.536 -8.010 24.956 1.00 31.10 176 SER A O 1
ATOM 1334 N N . TYR A 1 177 ? 37.354 -9.156 23.438 1.00 25.26 177 TYR A N 1
ATOM 1335 C CA . TYR A 1 177 ? 36.348 -8.107 23.279 1.00 28.17 177 TYR A CA 1
ATOM 1336 C C . TYR A 1 177 ? 35.067 -8.391 24.038 1.00 26.51 177 TYR A C 1
ATOM 1337 O O . TYR A 1 177 ? 34.164 -7.559 24.028 1.00 27.85 177 TYR A O 1
ATOM 1346 N N . VAL A 1 178 ? 34.949 -9.549 24.663 1.00 24.62 178 VAL A N 1
ATOM 1347 C CA . VAL A 1 178 ? 33.673 -9.907 25.342 1.00 27.77 178 VAL A CA 1
ATOM 1348 C C . VAL A 1 178 ? 33.594 -9.157 26.669 1.00 34.70 178 VAL A C 1
ATOM 1349 O O . VAL A 1 178 ? 34.565 -9.077 27.378 1.00 34.93 178 VAL A O 1
ATOM 1353 N N . ASP A 1 179 ? 32.468 -8.530 26.952 1.00 30.94 179 ASP A N 1
ATOM 1354 C CA . ASP A 1 179 ? 32.233 -7.928 28.226 1.00 33.14 179 ASP A CA 1
ATOM 1355 C C . ASP A 1 179 ? 30.776 -8.060 28.510 1.00 31.48 179 ASP A C 1
ATOM 1356 O O . ASP A 1 179 ? 30.084 -8.779 27.797 1.00 33.21 179 ASP A O 1
ATOM 1361 N N . ASP A 1 180 ? 30.348 -7.429 29.627 1.00 37.55 180 ASP A N 1
ATOM 1362 C CA . ASP A 1 180 ? 28.949 -7.523 30.056 1.00 39.32 180 ASP A CA 1
ATOM 1363 C C . ASP A 1 180 ? 27.894 -6.945 29.142 1.00 38.40 180 ASP A C 1
ATOM 1364 O O . ASP A 1 180 ? 26.727 -7.113 29.426 1.00 41.85 180 ASP A O 1
ATOM 1369 N N . SER A 1 181 ? 28.284 -6.301 28.060 1.00 37.02 181 SER A N 1
ATOM 1370 C CA . SER A 1 181 ? 27.351 -5.658 27.160 1.00 36.27 181 SER A CA 1
ATOM 1371 C C . SER A 1 181 ? 26.748 -6.625 26.140 1.00 33.61 181 SER A C 1
ATOM 1372 O O . SER A 1 181 ? 25.813 -6.261 25.474 1.00 36.40 181 SER A O 1
ATOM 1375 N N . VAL A 1 182 ? 27.336 -7.811 26.024 1.00 31.12 182 VAL A N 1
ATOM 1376 C CA . VAL A 1 182 ? 26.928 -8.867 25.095 1.00 29.25 182 VAL A CA 1
ATOM 1377 C C . VAL A 1 182 ? 26.988 -10.201 25.836 1.00 31.00 182 VAL A C 1
ATOM 1378 O O . VAL A 1 182 ? 27.491 -10.273 26.967 1.00 35.88 182 VAL A O 1
ATOM 1382 N N . SER A 1 183 ? 26.387 -11.239 25.262 1.00 29.58 183 SER A N 1
ATOM 1383 C CA . SER A 1 183 ? 26.363 -12.572 25.847 1.00 31.98 183 SER A CA 1
ATOM 1384 C C . SER A 1 183 ? 27.079 -13.594 24.985 1.00 28.11 183 SER A C 1
ATOM 1385 O O . SER A 1 183 ? 26.688 -13.819 23.822 1.00 30.72 183 SER A O 1
ATOM 1388 N N . ALA A 1 184 ? 28.113 -14.230 25.505 1.00 29.57 184 ALA A N 1
ATOM 1389 C CA . ALA A 1 184 ? 28.756 -15.330 24.781 1.00 30.02 184 ALA A CA 1
ATOM 1390 C C . ALA A 1 184 ? 27.976 -16.610 25.083 1.00 29.73 184 ALA A C 1
ATOM 1391 O O . ALA A 1 184 ? 27.764 -16.930 26.240 1.00 34.62 184 ALA A O 1
ATOM 1393 N N . VAL A 1 185 ? 27.523 -17.328 24.071 1.00 26.48 185 VAL A N 1
ATOM 1394 C CA . VAL A 1 185 ? 26.814 -18.570 24.255 1.00 26.15 185 VAL A CA 1
ATOM 1395 C C . VAL A 1 185 ? 27.748 -19.686 24.689 1.00 28.58 185 VAL A C 1
ATOM 1396 O O . VAL A 1 185 ? 28.920 -19.639 24.380 1.00 29.80 185 VAL A O 1
ATOM 1400 N N . LYS A 1 186 ? 27.257 -20.671 25.439 1.00 29.21 186 LYS A N 1
ATOM 1401 C CA . LYS A 1 186 ? 28.018 -21.901 25.628 1.00 27.07 186 LYS A CA 1
ATOM 1402 C C . LYS A 1 186 ? 28.093 -22.579 24.277 1.00 27.32 186 LYS A C 1
ATOM 1403 O O . LYS A 1 186 ? 27.164 -22.471 23.477 1.00 27.92 186 LYS A O 1
ATOM 1409 N N . VAL A 1 187 ? 29.187 -23.288 24.020 1.00 27.22 187 VAL A N 1
ATOM 1410 C CA . VAL A 1 187 ? 29.311 -24.071 22.791 1.00 25.38 187 VAL A CA 1
ATOM 1411 C C . VAL A 1 187 ? 29.379 -25.532 23.191 1.00 29.63 187 VAL A C 1
ATOM 1412 O O . VAL A 1 187 ? 30.253 -25.935 23.969 1.00 31.85 187 VAL A O 1
ATOM 1416 N N . ASP A 1 188 ? 28.433 -26.335 22.738 1.00 30.99 188 ASP A N 1
ATOM 1417 C CA . ASP A 1 188 ? 28.359 -27.734 23.046 1.00 33.57 188 ASP A CA 1
ATOM 1418 C C . ASP A 1 188 ? 28.309 -27.859 24.599 1.00 34.54 188 ASP A C 1
ATOM 1419 O O . ASP A 1 188 ? 28.966 -28.719 25.207 1.00 40.11 188 ASP A O 1
ATOM 1424 N N . GLY A 1 189 ? 27.589 -26.948 25.242 1.00 37.86 189 GLY A N 1
ATOM 1425 C CA . GLY A 1 189 ? 27.450 -26.949 26.706 1.00 36.90 189 GLY A CA 1
ATOM 1426 C C . GLY A 1 189 ? 28.619 -26.450 27.539 1.00 35.37 189 GLY A C 1
ATOM 1427 O O . GLY A 1 189 ? 28.545 -26.487 28.785 1.00 40.05 189 GLY A O 1
ATOM 1428 N N . VAL A 1 190 ? 29.661 -25.911 26.876 1.00 34.17 190 VAL A N 1
ATOM 1429 C CA . VAL A 1 190 ? 30.878 -25.420 27.519 1.00 34.58 190 VAL A CA 1
ATOM 1430 C C . VAL A 1 190 ? 30.931 -23.894 27.510 1.00 38.20 190 VAL A C 1
ATOM 1431 O O . VAL A 1 190 ? 30.833 -23.264 26.451 1.00 34.89 190 VAL A O 1
ATOM 1435 N N . GLU A 1 191 ? 31.159 -23.306 28.691 1.00 34.63 191 GLU A N 1
ATOM 1436 C CA . GLU A 1 191 ? 31.251 -21.881 28.809 1.00 33.85 191 GLU A CA 1
ATOM 1437 C C . GLU A 1 191 ? 32.484 -21.343 28.078 1.00 32.76 191 GLU A C 1
ATOM 1438 O O . GLU A 1 191 ? 33.558 -21.939 28.093 1.00 33.07 191 GLU A O 1
ATOM 1444 N N . ALA A 1 192 ? 32.296 -20.192 27.472 1.00 32.54 192 ALA A N 1
ATOM 1445 C CA . ALA A 1 192 ? 33.337 -19.500 26.696 1.00 29.61 192 ALA A CA 1
ATOM 1446 C C . ALA A 1 192 ? 34.358 -18.756 27.612 1.00 32.71 192 ALA A C 1
ATOM 1447 O O . ALA A 1 192 ? 34.324 -17.541 27.798 1.00 36.94 192 ALA A O 1
ATOM 1449 N N . THR A 1 193 ? 35.288 -19.514 28.175 1.00 35.25 193 THR A N 1
ATOM 1450 C CA . THR A 1 193 ? 36.262 -18.947 29.122 1.00 35.14 193 THR A CA 1
ATOM 1451 C C . THR A 1 193 ? 37.673 -19.355 28.725 1.00 35.84 193 THR A C 1
ATOM 1452 O O . THR A 1 193 ? 37.882 -20.433 28.120 1.00 35.01 193 THR A O 1
ATOM 1456 N N . PRO A 1 194 ? 38.645 -18.509 29.039 1.00 37.86 194 PRO A N 1
ATOM 1457 C CA . PRO A 1 194 ? 40.042 -18.903 28.751 1.00 41.98 194 PRO A CA 1
ATOM 1458 C C . PRO A 1 194 ? 40.404 -20.277 29.365 1.00 38.67 194 PRO A C 1
ATOM 1459 O O . PRO A 1 194 ? 41.085 -21.075 28.721 1.00 39.51 194 PRO A O 1
ATOM 1463 N N . GLU A 1 195 ? 39.878 -20.557 30.572 1.00 46.61 195 GLU A N 1
ATOM 1464 C CA . GLU A 1 195 ? 40.060 -21.870 31.218 1.00 43.98 195 GLU A CA 1
ATOM 1465 C C . GLU A 1 195 ? 39.618 -23.049 30.339 1.00 41.85 195 GLU A C 1
ATOM 1466 O O . GLU A 1 195 ? 40.339 -24.064 30.210 1.00 44.93 195 GLU A O 1
ATOM 1472 N N . ASN A 1 196 ? 38.475 -22.896 29.678 1.00 40.17 196 ASN A N 1
ATOM 1473 C CA . ASN A 1 196 ? 37.945 -23.992 28.882 1.00 43.81 196 ASN A CA 1
ATOM 1474 C C . ASN A 1 196 ? 38.612 -24.098 27.497 1.00 39.14 196 ASN A C 1
ATOM 1475 O O . ASN A 1 196 ? 38.592 -25.142 26.869 1.00 39.53 196 ASN A O 1
ATOM 1480 N N . VAL A 1 197 ? 39.252 -23.022 27.045 1.00 38.97 197 VAL A N 1
ATOM 1481 C CA . VAL A 1 197 ? 40.106 -23.130 25.860 1.00 41.18 197 VAL A CA 1
ATOM 1482 C C . VAL A 1 197 ? 41.342 -23.893 26.273 1.00 40.00 197 VAL A C 1
ATOM 1483 O O . VAL A 1 197 ? 41.744 -24.835 25.591 1.00 42.42 197 VAL A O 1
ATOM 1487 N N . LEU A 1 198 ? 41.901 -23.514 27.434 1.00 40.33 198 LEU A N 1
ATOM 1488 C CA . LEU A 1 198 ? 43.075 -24.159 27.936 1.00 42.57 198 LEU A CA 1
ATOM 1489 C C . LEU A 1 198 ? 42.847 -25.646 28.134 1.00 47.31 198 LEU A C 1
ATOM 1490 O O . LEU A 1 198 ? 43.632 -26.459 27.641 1.00 53.35 198 LEU A O 1
ATOM 1495 N N . ASN A 1 199 ? 41.765 -26.043 28.786 1.00 49.40 199 ASN A N 1
ATOM 1496 C CA . ASN A 1 199 ? 41.551 -27.486 28.959 1.00 47.34 199 ASN A CA 1
ATOM 1497 C C . ASN A 1 199 ? 40.959 -28.218 27.739 1.00 49.60 199 ASN A C 1
ATOM 1498 O O . ASN A 1 199 ? 40.627 -29.370 27.834 1.00 50.67 199 ASN A O 1
ATOM 1503 N N . LYS A 1 200 ? 40.789 -27.526 26.617 1.00 46.98 200 LYS A N 1
ATOM 1504 C CA . LYS A 1 200 ? 40.371 -28.097 25.328 1.00 46.53 200 LYS A CA 1
ATOM 1505 C C . LYS A 1 200 ? 38.904 -28.444 25.263 1.00 48.04 200 LYS A C 1
ATOM 1506 O O . LYS A 1 200 ? 38.445 -29.002 24.231 1.00 50.12 200 LYS A O 1
ATOM 1512 N N . SER A 1 201 ? 38.135 -28.115 26.305 1.00 43.34 201 SER A N 1
ATOM 1513 C CA . SER A 1 201 ? 36.652 -28.400 26.278 1.00 41.88 201 SER A CA 1
ATOM 1514 C C . SER A 1 201 ? 35.895 -27.364 25.404 1.00 37.95 201 SER A C 1
ATOM 1515 O O . SER A 1 201 ? 34.890 -27.709 24.793 1.00 36.05 201 SER A O 1
ATOM 1518 N N . TYR A 1 202 ? 36.392 -26.135 25.328 1.00 35.66 202 TYR A N 1
ATOM 1519 C CA . TYR A 1 202 ? 35.815 -25.110 24.451 1.00 33.02 202 TYR A CA 1
ATOM 1520 C C . TYR A 1 202 ? 36.529 -25.163 23.110 1.00 34.55 202 TYR A C 1
ATOM 1521 O O . TYR A 1 202 ? 37.712 -24.917 23.048 1.00 37.63 202 TYR A O 1
ATOM 1530 N N . LYS A 1 203 ? 35.789 -25.441 22.021 1.00 31.48 203 LYS A N 1
ATOM 1531 C CA . LYS A 1 203 ? 36.362 -25.934 20.820 1.00 35.89 203 LYS A CA 1
ATOM 1532 C C . LYS A 1 203 ? 36.744 -24.847 19.832 1.00 33.03 203 LYS A C 1
ATOM 1533 O O . LYS A 1 203 ? 37.451 -25.122 18.857 1.00 39.00 203 LYS A O 1
ATOM 1539 N N . VAL A 1 204 ? 36.295 -23.619 20.038 1.00 29.13 204 VAL A N 1
ATOM 1540 C CA . VAL A 1 204 ? 36.527 -22.595 19.040 1.00 29.32 204 VAL A CA 1
ATOM 1541 C C . VAL A 1 204 ? 37.657 -21.677 19.515 1.00 27.81 204 VAL A C 1
ATOM 1542 O O . VAL A 1 204 ? 37.473 -20.766 20.345 1.00 28.24 204 VAL A O 1
ATOM 1546 N N . SER A 1 205 ? 38.843 -21.899 18.960 1.00 28.56 205 SER A N 1
ATOM 1547 C CA . SER A 1 205 ? 40.020 -21.168 19.387 1.00 24.82 205 SER A CA 1
ATOM 1548 C C . SER A 1 205 ? 41.086 -21.159 18.305 1.00 25.62 205 SER A C 1
ATOM 1549 O O . SER A 1 205 ? 41.017 -21.951 17.371 1.00 27.67 205 SER A O 1
ATOM 1552 N N . ARG A 1 206 ? 42.094 -20.309 18.465 1.00 25.93 206 ARG A N 1
ATOM 1553 C CA . ARG A 1 206 ? 43.080 -20.107 17.424 1.00 25.08 206 ARG A CA 1
ATOM 1554 C C . ARG A 1 206 ? 44.319 -19.393 18.025 1.00 27.35 206 ARG A C 1
ATOM 1555 O O . ARG A 1 206 ? 44.229 -18.813 19.126 1.00 27.21 206 ARG A O 1
ATOM 1563 N N . PRO A 1 207 ? 45.476 -19.506 17.364 1.00 28.51 207 PRO A N 1
ATOM 1564 C CA . PRO A 1 207 ? 46.653 -18.751 17.869 1.00 26.97 207 PRO A CA 1
ATOM 1565 C C . PRO A 1 207 ? 46.610 -17.269 17.519 1.00 25.37 207 PRO A C 1
ATOM 1566 O O . PRO A 1 207 ? 45.987 -16.839 16.526 1.00 25.67 207 PRO A O 1
ATOM 1570 N N . PHE A 1 208 ? 47.338 -16.492 18.311 1.00 25.28 208 PHE A N 1
ATOM 1571 C CA . PHE A 1 208 ? 47.813 -15.160 17.971 1.00 26.15 208 PHE A CA 1
ATOM 1572 C C . PHE A 1 208 ? 49.267 -15.294 17.588 1.00 28.62 208 PHE A C 1
ATOM 1573 O O . PHE A 1 208 ? 50.050 -15.870 18.367 1.00 27.47 208 PHE A O 1
ATOM 1581 N N . LEU A 1 209 ? 49.605 -14.805 16.387 1.00 26.91 209 LEU A N 1
ATOM 1582 C CA . LEU A 1 209 ? 50.964 -14.849 15.854 1.00 28.75 209 LEU A CA 1
ATOM 1583 C C . LEU A 1 209 ? 51.496 -13.478 15.583 1.00 26.79 209 LEU A C 1
ATOM 1584 O O . LEU A 1 209 ? 50.773 -12.577 15.099 1.00 27.47 209 LEU A O 1
ATOM 1589 N N . ALA A 1 210 ? 52.785 -13.289 15.913 1.00 28.32 210 ALA A N 1
ATOM 1590 C CA . ALA A 1 210 ? 53.576 -12.210 15.403 1.00 25.48 210 ALA A CA 1
ATOM 1591 C C . ALA A 1 210 ? 54.425 -12.845 14.283 1.00 31.40 210 ALA A C 1
ATOM 1592 O O . ALA A 1 210 ? 55.069 -13.903 14.524 1.00 29.84 210 ALA A O 1
ATOM 1594 N N . VAL A 1 211 ? 54.408 -12.247 13.081 1.00 28.08 211 VAL A N 1
ATOM 1595 C CA . VAL A 1 211 ? 55.069 -12.752 11.941 1.00 29.24 211 VAL A CA 1
ATOM 1596 C C . VAL A 1 211 ? 55.981 -11.671 11.362 1.00 26.65 211 VAL A C 1
ATOM 1597 O O . VAL A 1 211 ? 55.702 -10.479 11.437 1.00 27.21 211 VAL A O 1
ATOM 1601 N N . TYR A 1 212 ? 57.109 -12.109 10.829 1.00 28.42 212 TYR A N 1
ATOM 1602 C CA . TYR A 1 212 ? 58.155 -11.182 10.406 1.00 29.01 212 TYR A CA 1
ATOM 1603 C C . TYR A 1 212 ? 59.116 -11.941 9.481 1.00 31.67 212 TYR A C 1
ATOM 1604 O O . TYR A 1 212 ? 59.221 -13.162 9.509 1.00 33.03 212 TYR A O 1
ATOM 1613 N N . LYS A 1 213 ? 59.815 -11.177 8.667 1.00 32.85 213 LYS A N 1
ATOM 1614 C CA . LYS A 1 213 ? 60.972 -11.651 7.953 1.00 34.65 213 LYS A CA 1
ATOM 1615 C C . LYS A 1 213 ? 62.245 -11.386 8.797 1.00 37.33 213 LYS A C 1
ATOM 1616 O O . LYS A 1 213 ? 62.428 -10.284 9.345 1.00 36.57 213 LYS A O 1
ATOM 1622 N N . GLU A 1 214 ? 63.106 -12.388 8.906 1.00 40.69 214 GLU A N 1
ATOM 1623 C CA . GLU A 1 214 ? 64.333 -12.245 9.710 1.00 44.76 214 GLU A CA 1
ATOM 1624 C C . GLU A 1 214 ? 65.155 -11.046 9.248 1.00 41.99 214 GLU A C 1
ATOM 1625 O O . GLU A 1 214 ? 65.798 -10.369 10.084 1.00 47.84 214 GLU A O 1
ATOM 1631 N N . GLU A 1 215 ? 65.136 -10.789 7.926 1.00 46.63 215 GLU A N 1
ATOM 1632 C CA . GLU A 1 215 ? 65.889 -9.669 7.316 1.00 51.33 215 GLU A CA 1
ATOM 1633 C C . GLU A 1 215 ? 65.394 -8.284 7.737 1.00 50.86 215 GLU A C 1
ATOM 1634 O O . GLU A 1 215 ? 66.182 -7.316 7.675 1.00 44.68 215 GLU A O 1
ATOM 1640 N N . ASN A 1 216 ? 64.121 -8.197 8.135 1.00 41.35 216 ASN A N 1
ATOM 1641 C CA . ASN A 1 216 ? 63.492 -6.939 8.526 1.00 41.80 216 ASN A CA 1
ATOM 1642 C C . ASN A 1 216 ? 63.365 -6.687 10.007 1.00 37.07 216 ASN A C 1
ATOM 1643 O O . ASN A 1 216 ? 63.189 -5.549 10.422 1.00 41.21 216 ASN A O 1
ATOM 1648 N N . LEU A 1 217 ? 63.434 -7.730 10.806 1.00 41.72 217 LEU A N 1
ATOM 1649 C CA . LEU A 1 217 ? 63.214 -7.564 12.240 1.00 37.56 217 LEU A CA 1
ATOM 1650 C C . LEU A 1 217 ? 64.414 -6.888 12.910 1.00 37.51 217 LEU A C 1
ATOM 1651 O O . LEU A 1 217 ? 65.498 -7.414 12.904 1.00 42.06 217 LEU A O 1
ATOM 1656 N N . THR A 1 218 ? 64.198 -5.715 13.466 1.00 35.35 218 THR A N 1
ATOM 1657 C CA . THR A 1 218 ? 65.232 -4.955 14.158 1.00 38.09 218 THR A CA 1
ATOM 1658 C C . THR A 1 218 ? 65.483 -5.437 15.561 1.00 37.87 218 THR A C 1
ATOM 1659 O O . THR A 1 218 ? 64.685 -6.203 16.115 1.00 38.59 218 THR A O 1
ATOM 1663 N N . GLU A 1 219 ? 66.581 -4.965 16.153 1.00 38.01 219 GLU A N 1
ATOM 1664 C CA . GLU A 1 219 ? 66.849 -5.345 17.546 1.00 38.79 219 GLU A CA 1
ATOM 1665 C C . GLU A 1 219 ? 65.673 -4.844 18.422 1.00 39.44 219 GLU A C 1
ATOM 1666 O O . GLU A 1 219 ? 65.231 -5.551 19.309 1.00 41.58 219 GLU A O 1
ATOM 1672 N N . SER A 1 220 ? 65.149 -3.657 18.157 1.00 37.18 220 SER A N 1
ATOM 1673 C CA . SER A 1 220 ? 63.934 -3.165 18.892 1.00 37.81 220 SER A CA 1
ATOM 1674 C C . SER A 1 220 ? 62.709 -4.043 18.708 1.00 35.58 220 SER A C 1
ATOM 1675 O O . SER A 1 220 ? 62.008 -4.351 19.657 1.00 37.38 220 SER A O 1
ATOM 1678 N N . GLY A 1 221 ? 62.433 -4.460 17.482 1.00 33.31 221 GLY A N 1
ATOM 1679 C CA . GLY A 1 221 ? 61.327 -5.366 17.291 1.00 32.32 221 GLY A CA 1
ATOM 1680 C C . GLY A 1 221 ? 61.523 -6.730 17.951 1.00 31.90 221 GLY A C 1
ATOM 1681 O O . GLY A 1 221 ? 60.575 -7.317 18.459 1.00 33.34 221 GLY A O 1
ATOM 1682 N N . LYS A 1 222 ? 62.743 -7.268 17.915 1.00 35.11 222 LYS A N 1
ATOM 1683 C CA A LYS A 1 222 ? 63.038 -8.543 18.595 0.47 38.10 222 LYS A CA 1
ATOM 1684 C CA B LYS A 1 222 ? 63.052 -8.538 18.593 0.53 36.52 222 LYS A CA 1
ATOM 1685 C C . LYS A 1 222 ? 62.861 -8.352 20.098 1.00 37.27 222 LYS A C 1
ATOM 1686 O O . LYS A 1 222 ? 62.287 -9.224 20.780 1.00 38.09 222 LYS A O 1
ATOM 1697 N N . SER A 1 223 ? 63.321 -7.203 20.602 1.00 36.84 223 SER A N 1
ATOM 1698 C CA . SER A 1 223 ? 63.088 -6.837 22.019 1.00 40.41 223 SER A CA 1
ATOM 1699 C C . SER A 1 223 ? 61.666 -6.822 22.438 1.00 39.71 223 SER A C 1
ATOM 1700 O O . SER A 1 223 ? 61.316 -7.305 23.522 1.00 39.91 223 SER A O 1
ATOM 1703 N N . PHE A 1 224 ? 60.849 -6.209 21.601 1.00 38.03 224 PHE A N 1
ATOM 1704 C CA . PHE A 1 224 ? 59.419 -6.174 21.857 1.00 33.73 224 PHE A CA 1
ATOM 1705 C C . PHE A 1 224 ? 58.797 -7.570 21.892 1.00 35.63 224 PHE A C 1
ATOM 1706 O O . PHE A 1 224 ? 58.038 -7.852 22.796 1.00 35.62 224 PHE A O 1
ATOM 1714 N N . ILE A 1 225 ? 59.099 -8.439 20.913 1.00 31.65 225 ILE A N 1
ATOM 1715 C CA A ILE A 1 225 ? 58.567 -9.807 20.878 0.010 35.22 225 ILE A CA 1
ATOM 1716 C CA B ILE A 1 225 ? 58.524 -9.773 20.885 0.99 32.73 225 ILE A CA 1
ATOM 1717 C C . ILE A 1 225 ? 58.993 -10.548 22.141 1.00 34.40 225 ILE A C 1
ATOM 1718 O O . ILE A 1 225 ? 58.233 -11.291 22.757 1.00 36.06 225 ILE A O 1
ATOM 1727 N N . ASP A 1 226 ? 60.272 -10.420 22.491 1.00 35.20 226 ASP A N 1
ATOM 1728 C CA . ASP A 1 226 ? 60.804 -11.087 23.692 1.00 38.05 226 ASP A CA 1
ATOM 1729 C C . ASP A 1 226 ? 60.070 -10.592 24.938 1.00 37.47 226 ASP A C 1
ATOM 1730 O O . ASP A 1 226 ? 59.795 -11.374 25.868 1.00 39.13 226 ASP A O 1
ATOM 1735 N N . PHE A 1 227 ? 59.722 -9.305 24.962 1.00 37.87 227 PHE A N 1
ATOM 1736 C CA . PHE A 1 227 ? 58.970 -8.789 26.099 1.00 38.39 227 PHE A CA 1
ATOM 1737 C C . PHE A 1 227 ? 57.581 -9.415 26.179 1.00 33.13 227 PHE A C 1
ATOM 1738 O O . PHE A 1 227 ? 57.094 -9.745 27.226 1.00 35.52 227 PHE A O 1
ATOM 1746 N N . ILE A 1 228 ? 56.919 -9.542 25.035 1.00 33.44 228 ILE A N 1
ATOM 1747 C CA . ILE A 1 228 ? 55.575 -10.148 25.007 1.00 31.16 228 ILE A CA 1
ATOM 1748 C C . ILE A 1 228 ? 55.608 -11.590 25.513 1.00 32.26 228 ILE A C 1
ATOM 1749 O O . ILE A 1 228 ? 54.684 -12.067 26.188 1.00 35.72 228 ILE A O 1
ATOM 1754 N N . LEU A 1 229 ? 56.718 -12.280 25.243 1.00 34.78 229 LEU A N 1
ATOM 1755 C CA . LEU A 1 229 ? 56.873 -13.670 25.645 1.00 33.33 229 LEU A CA 1
ATOM 1756 C C . LEU A 1 229 ? 57.357 -13.849 27.078 1.00 37.67 229 LEU A C 1
ATOM 1757 O O . LEU A 1 229 ? 57.357 -14.982 27.610 1.00 41.31 229 LEU A O 1
ATOM 1762 N N . SER A 1 230 ? 57.780 -12.737 27.676 1.00 41.00 230 SER A N 1
ATOM 1763 C CA . SER A 1 230 ? 58.266 -12.717 29.044 1.00 41.80 230 SER A CA 1
ATOM 1764 C C . SER A 1 230 ? 57.147 -12.946 30.021 1.00 39.45 230 SER A C 1
ATOM 1765 O O . SER A 1 230 ? 55.912 -12.965 29.649 1.00 45.99 230 SER A O 1
ATOM 1768 N N . GLU A 1 231 ? 57.547 -13.122 31.288 1.00 49.70 231 GLU A N 1
ATOM 1769 C CA A GLU A 1 231 ? 56.579 -13.410 32.307 0.72 46.41 231 GLU A CA 1
ATOM 1770 C CA B GLU A 1 231 ? 56.571 -13.358 32.360 0.28 46.61 231 GLU A CA 1
ATOM 1771 C C . GLU A 1 231 ? 55.571 -12.210 32.379 1.00 44.23 231 GLU A C 1
ATOM 1772 O O . GLU A 1 231 ? 54.330 -12.415 32.434 1.00 45.69 231 GLU A O 1
ATOM 1783 N N . GLU A 1 232 ? 56.107 -11.000 32.380 1.00 47.72 232 GLU A N 1
ATOM 1784 C CA . GLU A 1 232 ? 55.269 -9.836 32.432 1.00 41.02 232 GLU A CA 1
ATOM 1785 C C . GLU A 1 232 ? 54.396 -9.723 31.156 1.00 37.60 232 GLU A C 1
ATOM 1786 O O . GLU A 1 232 ? 53.171 -9.382 31.207 1.00 38.33 232 GLU A O 1
ATOM 1792 N N . GLY A 1 233 ? 54.983 -9.976 29.986 1.00 36.29 233 GLY A N 1
ATOM 1793 C CA . GLY A 1 233 ? 54.211 -9.863 28.747 1.00 32.14 233 GLY A CA 1
ATOM 1794 C C . GLY A 1 233 ? 53.076 -10.891 28.699 1.00 36.19 233 GLY A C 1
ATOM 1795 O O . GLY A 1 233 ? 51.971 -10.621 28.199 1.00 33.29 233 GLY A O 1
ATOM 1796 N N . GLN A 1 234 ? 53.324 -12.086 29.223 1.00 37.50 234 GLN A N 1
ATOM 1797 C CA . GLN A 1 234 ? 52.291 -13.115 29.288 1.00 36.01 234 GLN A CA 1
ATOM 1798 C C . GLN A 1 234 ? 51.192 -12.858 30.343 1.00 39.89 234 GLN A C 1
ATOM 1799 O O . GLN A 1 234 ? 50.060 -13.310 30.190 1.00 37.58 234 GLN A O 1
ATOM 1805 N N . ASP A 1 235 ? 51.520 -12.139 31.412 1.00 37.54 235 ASP A N 1
ATOM 1806 C CA . ASP A 1 235 ? 50.477 -11.665 32.331 1.00 34.41 235 ASP A CA 1
ATOM 1807 C C . ASP A 1 235 ? 49.555 -10.652 31.677 1.00 39.13 235 ASP A C 1
ATOM 1808 O O . ASP A 1 235 ? 48.354 -10.628 31.978 1.00 37.86 235 ASP A O 1
ATOM 1813 N N . ILE A 1 236 ? 50.104 -9.825 30.769 1.00 34.62 236 ILE A N 1
ATOM 1814 C CA . ILE A 1 236 ? 49.281 -8.866 30.028 1.00 31.50 236 ILE A CA 1
ATOM 1815 C C . ILE A 1 236 ? 48.332 -9.640 29.072 1.00 33.96 236 ILE A C 1
ATOM 1816 O O . ILE A 1 236 ? 47.184 -9.293 28.982 1.00 33.46 236 ILE A O 1
ATOM 1821 N N . VAL A 1 237 ? 48.818 -10.721 28.461 1.00 30.60 237 VAL A N 1
ATOM 1822 C CA . VAL A 1 237 ? 48.006 -11.600 27.600 1.00 32.89 237 VAL A CA 1
ATOM 1823 C C . VAL A 1 237 ? 46.868 -12.137 28.439 1.00 31.89 237 VAL A C 1
ATOM 1824 O O . VAL A 1 237 ? 45.692 -12.070 28.034 1.00 31.38 237 VAL A O 1
ATOM 1828 N N . ALA A 1 238 ? 47.212 -12.660 29.632 1.00 32.73 238 ALA A N 1
ATOM 1829 C CA . ALA A 1 238 ? 46.138 -13.215 30.510 1.00 31.39 238 ALA A CA 1
ATOM 1830 C C . ALA A 1 238 ? 45.106 -12.148 30.873 1.00 34.67 238 ALA A C 1
ATOM 1831 O O . ALA A 1 238 ? 43.899 -12.460 30.940 1.00 36.04 238 ALA A O 1
ATOM 1833 N N . LYS A 1 239 ? 45.565 -10.921 31.167 1.00 34.98 239 LYS A N 1
ATOM 1834 C CA . LYS A 1 239 ? 44.643 -9.820 31.575 1.00 33.57 239 LYS A CA 1
ATOM 1835 C C . LYS A 1 239 ? 43.660 -9.396 30.457 1.00 33.62 239 LYS A C 1
ATOM 1836 O O . LYS A 1 239 ? 42.593 -8.852 30.735 1.00 35.77 239 LYS A O 1
ATOM 1842 N N . GLU A 1 240 ? 44.064 -9.632 29.217 1.00 32.23 240 GLU A N 1
ATOM 1843 C CA . GLU A 1 240 ? 43.239 -9.349 28.026 1.00 27.58 240 GLU A CA 1
ATOM 1844 C C . GLU A 1 240 ? 42.341 -10.551 27.660 1.00 31.19 240 GLU A C 1
ATOM 1845 O O . GLU A 1 240 ? 41.851 -10.620 26.536 1.00 32.69 240 GLU A O 1
ATOM 1851 N N . HIS A 1 241 ? 42.105 -11.466 28.615 1.00 33.01 241 HIS A N 1
ATOM 1852 C CA . HIS A 1 241 ? 41.273 -12.661 28.440 1.00 33.26 241 HIS A CA 1
ATOM 1853 C C . HIS A 1 241 ? 41.771 -13.668 27.391 1.00 31.42 241 HIS A C 1
ATOM 1854 O O . HIS A 1 241 ? 41.027 -14.443 26.829 1.00 33.52 241 HIS A O 1
ATOM 1861 N N . LEU A 1 242 ? 43.077 -13.695 27.218 1.00 30.96 242 LEU A N 1
ATOM 1862 C CA . LEU A 1 242 ? 43.745 -14.655 26.371 1.00 32.87 242 LEU A CA 1
ATOM 1863 C C . LEU A 1 242 ? 44.356 -15.797 27.138 1.00 33.65 242 LEU A C 1
ATOM 1864 O O . LEU A 1 242 ? 44.377 -15.787 28.379 1.00 36.41 242 LEU A O 1
ATOM 1869 N N . ILE A 1 243 ? 44.907 -16.750 26.428 1.00 34.12 243 ILE A N 1
ATOM 1870 C CA . ILE A 1 243 ? 45.543 -17.914 27.016 1.00 35.65 243 ILE A CA 1
ATOM 1871 C C . ILE A 1 243 ? 47.048 -17.816 26.826 1.00 34.98 243 ILE A C 1
ATOM 1872 O O . ILE A 1 243 ? 47.532 -17.604 25.719 1.00 34.22 243 ILE A O 1
ATOM 1877 N N . LYS A 1 244 ? 47.803 -17.938 27.920 1.00 34.06 244 LYS A N 1
ATOM 1878 C CA . LYS A 1 244 ? 49.232 -17.826 27.852 1.00 35.39 244 LYS A CA 1
ATOM 1879 C C . LYS A 1 244 ? 49.835 -18.921 27.011 1.00 40.89 244 LYS A C 1
ATOM 1880 O O . LYS A 1 244 ? 49.363 -20.071 26.999 1.00 40.92 244 LYS A O 1
ATOM 1886 N N . VAL A 1 245 ? 50.830 -18.525 26.253 1.00 42.99 245 VAL A N 1
ATOM 1887 C CA . VAL A 1 245 ? 51.803 -19.372 25.647 1.00 45.40 245 VAL A CA 1
ATOM 1888 C C . VAL A 1 245 ? 52.110 -19.378 24.188 1.00 54.90 245 VAL A C 1
ATOM 1889 O O . VAL A 1 245 ? 51.740 -18.451 23.473 1.00 67.89 245 VAL A O 1
#

Radius of gyration: 18.09 Å; Cα contacts (8 Å, |Δi|>4): 560; chains: 1; bounding box: 57×34×33 Å